Protein AF-A0A1W9RP41-F1 (afdb_monomer_lite)

pLDDT: mean 80.2, std 19.46, range [28.12, 98.06]

Radius of gyration: 20.14 Å; chains: 1; bounding box: 50×42×59 Å

Foldseek 3Di:
DPPVVLVVVLLVLLLLQLLCCLPVVFADALVNSCVVVVDPDDSVRSVVSQVVCVVVVQWDDPDPPGHIDGDLNVLVSNLLPDDLVLLQVVLVVQDDDQDADPDLVRSVVSLQVSLCVQQLFKKKKFKDFPDTDMDIDNPVSQCVDPVVVPVQLVVLVVCCVPVVVVVLSVLLVVVVPVVPDDDDDDDPVRVVPPVVVPPPDDDDDPDLPWDWDWHDPDPPDTWIKTKHAQCSSVRVSLSQKMKIWTWDDDDRMTMIIMTIHGNSGPSSSNNNSSVVSRVVSNVSVVVDDDD

Structure (mmCIF, N/CA/C/O backbone):
data_AF-A0A1W9RP41-F1
#
_entry.id   AF-A0A1W9RP41-F1
#
loop_
_atom_site.group_PDB
_atom_site.id
_atom_site.type_symbol
_atom_site.label_atom_id
_atom_site.label_alt_id
_atom_site.label_comp_id
_atom_site.label_asym_id
_atom_site.label_entity_id
_atom_site.label_seq_id
_atom_site.pdbx_PDB_ins_code
_atom_site.Cartn_x
_atom_site.Cartn_y
_atom_site.Cartn_z
_atom_site.occupancy
_atom_site.B_iso_or_equiv
_atom_site.auth_seq_id
_atom_site.auth_comp_id
_atom_site.auth_asym_id
_atom_site.auth_atom_id
_atom_site.pdbx_PDB_model_num
ATOM 1 N N . MET A 1 1 ? 1.189 15.335 -34.813 1.00 35.16 1 MET A N 1
ATOM 2 C CA . MET A 1 1 ? 0.408 14.134 -34.424 1.00 35.16 1 MET A CA 1
ATOM 3 C C . MET A 1 1 ? 1.231 12.919 -33.937 1.00 35.16 1 MET A C 1
ATOM 5 O O . MET A 1 1 ? 0.610 11.985 -33.464 1.00 35.16 1 MET A O 1
ATOM 9 N N . ARG A 1 2 ? 2.585 12.902 -33.948 1.00 39.28 2 ARG A N 1
ATOM 10 C CA . ARG A 1 2 ? 3.405 11.739 -33.493 1.00 39.28 2 ARG A CA 1
ATOM 11 C C . ARG A 1 2 ? 3.654 11.622 -31.970 1.00 39.28 2 ARG A C 1
ATOM 13 O O . ARG A 1 2 ? 4.044 10.564 -31.500 1.00 39.28 2 ARG A O 1
ATOM 20 N N . TYR A 1 3 ? 3.436 12.686 -31.193 1.00 37.59 3 TYR A N 1
ATOM 21 C CA . TYR A 1 3 ? 3.817 12.739 -29.767 1.00 37.59 3 TYR A CA 1
ATOM 22 C C . TYR A 1 3 ? 2.857 12.005 -28.808 1.00 37.59 3 TYR A C 1
ATOM 24 O O . TYR A 1 3 ? 3.295 11.502 -27.776 1.00 37.59 3 TYR A O 1
ATOM 32 N N . LEU A 1 4 ? 1.562 11.924 -29.142 1.00 40.75 4 LEU A N 1
ATOM 33 C CA . LEU A 1 4 ? 0.542 11.278 -28.296 1.00 40.75 4 LEU A CA 1
ATOM 34 C C . LEU A 1 4 ? 0.729 9.753 -28.193 1.00 40.75 4 LEU A C 1
ATOM 36 O O . LEU A 1 4 ? 0.428 9.171 -27.156 1.00 40.75 4 LEU A O 1
ATOM 40 N N . ASP A 1 5 ? 1.290 9.130 -29.229 1.00 68.38 5 ASP A N 1
ATOM 41 C CA . ASP A 1 5 ? 1.572 7.691 -29.293 1.00 68.38 5 ASP A CA 1
ATOM 42 C C . ASP A 1 5 ? 2.794 7.310 -28.432 1.00 68.38 5 ASP A C 1
ATOM 44 O O . ASP A 1 5 ? 2.764 6.341 -27.680 1.00 68.38 5 ASP A O 1
ATOM 48 N N . SER A 1 6 ? 3.847 8.140 -28.427 1.00 76.38 6 SER A N 1
ATOM 49 C CA . SER A 1 6 ? 5.060 7.870 -27.639 1.00 76.38 6 SER A CA 1
ATOM 50 C C . SER A 1 6 ? 4.831 7.950 -26.128 1.00 76.38 6 SER A C 1
ATOM 52 O O . SER A 1 6 ? 5.355 7.117 -25.395 1.00 76.38 6 SER A O 1
ATOM 54 N N . LYS A 1 7 ? 4.060 8.937 -25.648 1.00 83.00 7 LYS A N 1
ATOM 55 C CA . LYS A 1 7 ? 3.795 9.091 -24.207 1.00 83.00 7 LYS A CA 1
ATOM 56 C C . LYS A 1 7 ? 2.936 7.946 -23.669 1.00 83.00 7 LYS A C 1
ATOM 58 O O . LYS A 1 7 ? 3.218 7.431 -22.594 1.00 83.00 7 LYS A O 1
ATOM 63 N N . LYS A 1 8 ? 1.916 7.535 -24.429 1.00 87.06 8 LYS A N 1
ATOM 64 C CA . LYS A 1 8 ? 1.051 6.410 -24.060 1.00 87.06 8 LYS A CA 1
ATOM 65 C C . LYS A 1 8 ? 1.845 5.103 -23.974 1.00 87.06 8 LYS A C 1
ATOM 67 O O . LYS A 1 8 ? 1.692 4.371 -23.007 1.00 87.06 8 LYS A O 1
ATOM 72 N N . ARG A 1 9 ? 2.757 4.866 -24.922 1.00 88.31 9 ARG A N 1
ATOM 73 C CA . ARG A 1 9 ? 3.664 3.707 -24.889 1.00 88.31 9 ARG A CA 1
ATOM 74 C C . ARG A 1 9 ? 4.591 3.709 -23.679 1.00 88.31 9 ARG A C 1
ATOM 76 O O . ARG A 1 9 ? 4.807 2.667 -23.081 1.00 88.31 9 ARG A O 1
ATOM 83 N N . GLU A 1 10 ? 5.157 4.858 -23.317 1.00 92.50 10 GLU A N 1
ATOM 84 C CA . GLU A 1 10 ? 5.991 4.963 -22.113 1.00 92.50 10 GLU A CA 1
ATOM 85 C C . GLU A 1 10 ? 5.197 4.670 -20.834 1.00 92.50 10 GLU A C 1
ATOM 87 O O . GLU A 1 10 ? 5.720 4.013 -19.940 1.00 92.50 10 GLU A O 1
ATOM 92 N N . GLU A 1 11 ? 3.946 5.128 -20.753 1.00 92.25 11 GLU A N 1
ATOM 93 C CA . GLU A 1 11 ? 3.040 4.835 -19.636 1.00 92.25 11 GLU A CA 1
ATOM 94 C C . GLU A 1 11 ? 2.685 3.345 -19.565 1.00 92.25 11 GLU A C 1
ATOM 96 O O . GLU A 1 11 ? 2.848 2.732 -18.513 1.00 92.25 11 GLU A O 1
ATOM 101 N N . GLU A 1 12 ? 2.295 2.736 -20.688 1.00 91.56 12 GLU A N 1
ATOM 102 C CA . GLU A 1 12 ? 2.051 1.291 -20.778 1.00 91.56 12 GLU A CA 1
ATOM 103 C C . GLU A 1 12 ? 3.295 0.493 -20.367 1.00 91.56 12 GLU A C 1
ATOM 105 O O . GLU A 1 12 ? 3.203 -0.446 -19.576 1.00 91.56 12 GLU A O 1
ATOM 110 N N . MET A 1 13 ? 4.480 0.899 -20.835 1.00 94.44 13 MET A N 1
ATOM 111 C CA . MET A 1 13 ? 5.717 0.217 -20.470 1.00 94.44 13 MET A CA 1
ATOM 112 C C . MET A 1 13 ? 6.091 0.389 -19.000 1.00 94.44 13 MET A C 1
ATOM 114 O O . MET A 1 13 ? 6.587 -0.558 -18.389 1.00 94.44 13 MET A O 1
ATOM 118 N N . LEU A 1 14 ? 5.868 1.571 -18.422 1.00 96.25 14 LEU A N 1
ATOM 119 C CA . LEU A 1 14 ? 6.081 1.796 -16.996 1.00 96.25 14 LEU A CA 1
ATOM 120 C C . LEU A 1 14 ? 5.175 0.885 -16.163 1.00 96.25 14 LEU A C 1
ATOM 122 O O . LEU A 1 14 ? 5.670 0.259 -15.229 1.00 96.25 14 LEU A O 1
ATOM 126 N N . ASN A 1 15 ? 3.892 0.774 -16.518 1.00 94.88 15 ASN A N 1
ATOM 127 C CA . ASN A 1 15 ? 2.949 -0.096 -15.816 1.00 94.88 15 ASN A CA 1
ATOM 128 C C . ASN A 1 15 ? 3.413 -1.556 -15.856 1.00 94.88 15 ASN A C 1
ATOM 130 O O . ASN A 1 15 ? 3.528 -2.180 -14.805 1.00 94.88 15 ASN A O 1
ATOM 134 N N . LEU A 1 16 ? 3.812 -2.059 -17.031 1.00 95.00 16 LEU A N 1
ATOM 135 C CA . LEU A 1 16 ? 4.349 -3.419 -17.166 1.00 95.00 16 LEU A CA 1
ATOM 136 C C . LEU A 1 16 ? 5.589 -3.656 -16.293 1.00 95.00 16 LEU A C 1
ATOM 138 O O . LEU A 1 16 ? 5.725 -4.722 -15.691 1.00 95.00 16 LEU A O 1
ATOM 142 N N . VAL A 1 17 ? 6.499 -2.679 -16.209 1.00 96.31 17 VAL A N 1
ATOM 143 C CA . VAL A 1 17 ? 7.683 -2.769 -15.339 1.00 96.31 17 VAL A CA 1
ATOM 144 C C . VAL A 1 17 ? 7.280 -2.799 -13.869 1.00 96.31 17 VAL A C 1
ATOM 146 O O . VAL A 1 17 ? 7.799 -3.629 -13.127 1.00 96.31 17 VAL A O 1
ATOM 149 N N . VAL A 1 18 ? 6.374 -1.917 -13.441 1.00 96.88 18 VAL A N 1
ATOM 150 C CA . VAL A 1 18 ? 5.930 -1.836 -12.044 1.00 96.88 18 VAL A CA 1
ATOM 151 C C . VAL A 1 18 ? 5.204 -3.112 -11.628 1.00 96.88 18 VAL A C 1
ATOM 153 O O . VAL A 1 18 ? 5.576 -3.705 -10.621 1.00 96.88 18 VAL A O 1
ATOM 156 N N . GLU A 1 19 ? 4.245 -3.590 -12.419 1.00 95.56 19 GLU A N 1
ATOM 157 C CA . GLU A 1 19 ? 3.514 -4.838 -12.159 1.00 95.56 19 GLU A CA 1
ATOM 158 C C . GLU A 1 19 ? 4.449 -6.051 -12.116 1.00 95.56 19 GLU A C 1
ATOM 160 O O . GLU A 1 19 ? 4.364 -6.890 -11.216 1.00 95.56 19 GLU A O 1
ATOM 165 N N . SER A 1 20 ? 5.398 -6.122 -13.055 1.00 95.88 20 SER A N 1
ATOM 166 C CA . SER A 1 20 ? 6.410 -7.179 -13.054 1.00 95.88 20 SER A CA 1
ATOM 167 C C . SER A 1 20 ? 7.300 -7.098 -11.817 1.00 95.88 20 SER A C 1
ATOM 169 O O . SER A 1 20 ? 7.614 -8.123 -11.224 1.00 95.88 20 SER A O 1
ATOM 171 N N . TYR A 1 21 ? 7.685 -5.896 -11.391 1.00 95.56 21 TYR A N 1
ATOM 172 C CA . TYR A 1 21 ? 8.513 -5.709 -10.204 1.00 95.56 21 TYR A CA 1
ATOM 173 C C . TYR A 1 21 ? 7.775 -6.075 -8.908 1.00 95.56 21 TYR A C 1
ATOM 175 O O . TYR A 1 21 ? 8.353 -6.742 -8.052 1.00 95.56 21 TYR A O 1
ATOM 183 N N . ILE A 1 22 ? 6.495 -5.700 -8.784 1.00 94.75 22 ILE A N 1
ATOM 184 C CA . ILE A 1 22 ? 5.611 -6.099 -7.673 1.00 94.75 22 ILE A CA 1
ATOM 185 C C . ILE A 1 22 ? 5.596 -7.626 -7.532 1.00 94.75 22 ILE A C 1
ATOM 187 O O . ILE A 1 22 ? 5.762 -8.152 -6.430 1.00 94.75 22 ILE A O 1
ATOM 191 N N . LYS A 1 23 ? 5.453 -8.332 -8.660 1.00 93.06 23 LYS A N 1
ATOM 192 C CA . LYS A 1 23 ? 5.350 -9.791 -8.703 1.00 93.06 23 LYS A CA 1
ATOM 193 C C . LYS A 1 23 ? 6.678 -10.508 -8.470 1.00 93.06 23 LYS A C 1
ATOM 195 O O . LYS A 1 23 ? 6.739 -11.448 -7.686 1.00 93.06 23 LYS A O 1
ATOM 200 N N . GLU A 1 24 ? 7.727 -10.096 -9.172 1.00 92.38 24 GLU A N 1
ATOM 201 C CA . GLU A 1 24 ? 8.986 -10.843 -9.230 1.00 92.38 24 GLU A CA 1
ATOM 202 C C . GLU A 1 24 ? 9.973 -10.429 -8.130 1.00 92.38 24 GLU A C 1
ATOM 204 O O . GLU A 1 24 ? 10.905 -11.174 -7.834 1.00 92.38 24 GLU A O 1
ATOM 209 N N . SER A 1 25 ? 9.791 -9.250 -7.518 1.00 90.38 25 SER A N 1
ATOM 210 C CA . SER A 1 25 ? 10.697 -8.680 -6.502 1.00 90.38 25 SER A CA 1
ATOM 211 C C . SER A 1 25 ? 12.156 -8.566 -6.969 1.00 90.38 25 SER A C 1
ATOM 213 O O . SER A 1 25 ? 13.089 -8.565 -6.167 1.00 90.38 25 SER A O 1
ATOM 215 N N . LYS A 1 26 ? 12.365 -8.504 -8.287 1.00 90.94 26 LYS A N 1
ATOM 216 C CA . LYS A 1 26 ? 13.673 -8.468 -8.943 1.00 90.94 26 LYS A CA 1
ATOM 217 C C . LYS A 1 26 ? 13.687 -7.372 -10.002 1.00 90.94 26 LYS A C 1
ATOM 219 O O . LYS A 1 26 ? 12.651 -7.114 -10.613 1.00 90.94 26 LYS A O 1
ATOM 224 N N . PRO A 1 27 ? 14.846 -6.751 -10.263 1.00 93.44 27 PRO A N 1
ATOM 225 C CA . PRO A 1 27 ? 15.016 -5.849 -11.394 1.00 93.44 27 PRO A CA 1
ATOM 226 C C . PRO A 1 27 ? 14.505 -6.419 -12.728 1.00 93.44 27 PRO A C 1
ATOM 228 O O . PRO A 1 27 ? 14.756 -7.575 -13.066 1.00 93.44 27 PRO A O 1
ATOM 231 N N . ILE A 1 28 ? 13.811 -5.584 -13.503 1.00 94.38 28 ILE A N 1
ATOM 232 C CA . ILE A 1 28 ? 13.109 -5.979 -14.728 1.00 94.38 28 ILE A CA 1
ATOM 233 C C . ILE A 1 28 ? 13.927 -5.591 -15.961 1.00 94.38 28 ILE A C 1
ATOM 235 O O . ILE A 1 28 ? 14.265 -4.422 -16.160 1.00 94.38 28 ILE A O 1
ATOM 239 N N . SER A 1 29 ? 14.264 -6.572 -16.799 1.00 92.19 29 SER A N 1
ATOM 240 C CA . SER A 1 29 ? 15.028 -6.363 -18.034 1.00 92.19 29 SER A CA 1
ATOM 241 C C . SER A 1 29 ? 14.117 -6.215 -19.257 1.00 92.19 29 SER A C 1
ATOM 243 O O . SER A 1 29 ? 12.971 -6.663 -19.262 1.00 92.19 29 SER A O 1
ATOM 245 N N . SER A 1 30 ? 14.636 -5.619 -20.334 1.00 91.62 30 SER A N 1
ATOM 246 C CA . SER A 1 30 ? 13.913 -5.554 -21.611 1.00 91.62 30 SER A CA 1
ATOM 247 C C . SER A 1 30 ? 13.652 -6.944 -22.205 1.00 91.62 30 SER A C 1
ATOM 249 O O . SER A 1 30 ? 12.579 -7.154 -22.761 1.00 91.62 30 SER A O 1
ATOM 251 N N . CYS A 1 31 ? 14.584 -7.897 -22.052 1.00 89.25 31 CYS A N 1
ATOM 252 C CA . CYS A 1 31 ? 14.396 -9.283 -22.502 1.00 89.25 31 CYS A CA 1
ATOM 253 C C . CYS A 1 31 ? 13.236 -9.960 -21.768 1.00 89.25 31 CYS A C 1
ATOM 255 O O . CYS A 1 31 ? 12.358 -10.523 -22.414 1.00 89.25 31 CYS A O 1
ATOM 257 N N . TYR A 1 32 ? 13.189 -9.819 -20.437 1.00 91.81 32 TYR A N 1
ATOM 258 C CA . TYR A 1 32 ? 12.096 -10.353 -19.628 1.00 91.81 32 TYR A CA 1
ATOM 259 C C . TYR A 1 32 ? 10.734 -9.830 -20.111 1.00 91.81 32 TYR A C 1
ATOM 261 O O . TYR A 1 32 ? 9.800 -10.607 -20.280 1.00 91.81 32 TYR A O 1
ATOM 269 N N . LEU A 1 33 ? 10.622 -8.525 -20.389 1.00 91.44 33 LEU A N 1
ATOM 270 C CA . LEU A 1 33 ? 9.372 -7.922 -20.865 1.00 91.44 33 LEU A CA 1
ATOM 271 C C . LEU A 1 33 ? 8.959 -8.435 -22.254 1.00 91.44 33 LEU A C 1
ATOM 273 O O . LEU A 1 33 ? 7.781 -8.724 -22.462 1.00 91.44 33 LEU A O 1
ATOM 277 N N . CYS A 1 34 ? 9.906 -8.573 -23.189 1.00 88.44 34 CYS A N 1
ATOM 278 C CA . CYS A 1 34 ? 9.642 -9.152 -24.511 1.00 88.44 34 CYS A CA 1
ATOM 279 C C . CYS A 1 34 ? 9.100 -10.583 -24.399 1.00 88.44 34 CYS A C 1
ATOM 281 O O . CYS A 1 34 ? 8.054 -10.885 -24.972 1.00 88.44 34 CYS A O 1
ATOM 283 N N . GLU A 1 35 ? 9.797 -11.444 -23.654 1.00 87.38 35 GLU A N 1
ATOM 284 C CA . GLU A 1 35 ? 9.455 -12.864 -23.513 1.00 87.38 35 GLU A CA 1
ATOM 285 C C . GLU A 1 35 ? 8.134 -13.062 -22.765 1.00 87.38 35 GLU A C 1
ATOM 287 O O . GLU A 1 35 ? 7.299 -13.868 -23.174 1.00 87.38 35 GLU A O 1
ATOM 292 N N . LYS A 1 36 ? 7.916 -12.309 -21.680 1.00 90.38 36 LYS A N 1
ATOM 293 C CA . LYS A 1 36 ? 6.756 -12.493 -20.804 1.00 90.38 36 LYS A CA 1
ATOM 294 C C . LYS A 1 36 ? 5.445 -12.031 -21.433 1.00 90.38 36 LYS A C 1
ATOM 296 O O . LYS A 1 36 ? 4.419 -12.673 -21.219 1.00 90.38 36 LYS A O 1
ATOM 301 N N . PHE A 1 37 ? 5.469 -10.915 -22.161 1.00 87.81 37 PHE A N 1
ATOM 302 C CA . PHE A 1 37 ? 4.260 -10.241 -22.646 1.00 87.81 37 PHE A CA 1
ATOM 303 C C . PHE A 1 37 ? 4.062 -10.345 -24.164 1.00 87.81 37 PHE A C 1
ATOM 305 O O . PHE A 1 37 ? 3.120 -9.753 -24.684 1.00 87.81 37 PHE A O 1
ATOM 312 N N . ASN A 1 38 ? 4.924 -11.090 -24.871 1.00 81.38 38 ASN A N 1
ATOM 313 C CA . ASN A 1 38 ? 4.875 -11.282 -26.326 1.00 81.38 38 ASN A CA 1
ATOM 314 C C . ASN A 1 38 ? 4.660 -9.959 -27.090 1.00 81.38 38 ASN A C 1
ATOM 316 O O . ASN A 1 38 ? 3.780 -9.829 -27.944 1.00 81.38 38 ASN A O 1
ATOM 320 N N . LEU A 1 39 ? 5.423 -8.936 -26.703 1.00 82.31 39 LEU A N 1
ATOM 321 C CA . LEU A 1 39 ? 5.249 -7.576 -27.204 1.00 82.31 39 LEU A CA 1
ATOM 322 C C . LEU A 1 39 ? 5.666 -7.491 -28.674 1.00 82.31 39 LEU A C 1
ATOM 324 O O . LEU A 1 39 ? 6.682 -8.049 -29.079 1.00 82.31 39 LEU A O 1
ATOM 328 N N . SER A 1 40 ? 4.958 -6.680 -29.462 1.00 81.19 40 SER A N 1
ATOM 329 C CA . SER A 1 40 ? 5.291 -6.410 -30.870 1.00 81.19 40 SER A CA 1
ATOM 330 C C . SER A 1 40 ? 6.563 -5.567 -31.064 1.00 81.19 40 SER A C 1
ATOM 332 O O . SER A 1 40 ? 6.831 -5.087 -32.165 1.00 81.19 40 SER A O 1
ATOM 334 N N . PHE A 1 41 ? 7.321 -5.312 -29.996 1.00 81.44 41 PHE A N 1
ATOM 335 C CA . PHE A 1 41 ? 8.489 -4.440 -29.989 1.00 81.44 41 PHE A CA 1
ATOM 336 C C . PHE A 1 41 ? 9.772 -5.247 -29.816 1.00 81.44 41 PHE A C 1
ATOM 338 O O . PHE A 1 41 ? 9.833 -6.193 -29.035 1.00 81.44 41 PHE A O 1
ATOM 345 N N . SER A 1 42 ? 10.831 -4.814 -30.502 1.00 85.50 42 SER A N 1
ATOM 346 C CA . SER A 1 42 ? 12.164 -5.383 -30.304 1.00 85.50 42 SER A CA 1
ATOM 347 C C . SER A 1 42 ? 12.717 -5.044 -28.915 1.00 85.50 42 SER A C 1
ATOM 349 O O . SER A 1 42 ? 12.440 -3.973 -28.365 1.00 85.50 42 SER A O 1
ATOM 351 N N . THR A 1 43 ? 13.604 -5.892 -28.394 1.00 88.31 43 THR A N 1
ATOM 352 C CA . THR A 1 43 ? 14.339 -5.649 -27.143 1.00 88.31 43 THR A CA 1
ATOM 353 C C . THR A 1 43 ? 15.066 -4.299 -27.142 1.00 88.31 43 THR A C 1
ATOM 355 O O . THR A 1 43 ? 15.120 -3.625 -26.112 1.00 88.31 43 THR A O 1
ATOM 358 N N . ALA A 1 44 ? 15.593 -3.870 -28.295 1.00 88.69 44 ALA A N 1
ATOM 359 C CA . ALA A 1 44 ? 16.255 -2.575 -28.448 1.00 88.69 44 ALA A CA 1
ATOM 360 C C . ALA A 1 44 ? 15.270 -1.403 -28.293 1.00 88.69 44 ALA A C 1
ATOM 362 O O . ALA A 1 44 ? 15.581 -0.421 -27.622 1.00 88.69 44 ALA A O 1
ATOM 363 N N . THR A 1 45 ? 14.064 -1.525 -28.857 1.00 90.25 45 THR A N 1
ATOM 364 C CA . THR A 1 45 ? 12.992 -0.532 -28.703 1.00 90.25 45 THR A CA 1
ATOM 365 C C . THR A 1 45 ? 12.564 -0.410 -27.244 1.00 90.25 45 THR A C 1
ATOM 367 O O . THR A 1 45 ? 12.490 0.704 -26.729 1.00 90.25 45 THR A O 1
ATOM 370 N N . ILE A 1 46 ? 12.344 -1.538 -26.559 1.00 91.56 46 ILE A N 1
ATOM 371 C CA . ILE A 1 46 ? 11.992 -1.537 -25.134 1.00 91.56 46 ILE A CA 1
ATOM 372 C C . ILE A 1 46 ? 13.112 -0.900 -24.314 1.00 91.56 46 ILE A C 1
ATOM 374 O O . ILE A 1 46 ? 12.839 -0.028 -23.497 1.00 91.56 46 ILE A O 1
ATOM 378 N N . ARG A 1 47 ? 14.377 -1.260 -24.566 1.00 91.38 47 ARG A N 1
ATOM 379 C CA . ARG A 1 47 ? 15.523 -0.665 -23.865 1.00 91.38 47 ARG A CA 1
ATOM 380 C C . ARG A 1 47 ? 15.547 0.861 -23.991 1.00 91.38 47 ARG A C 1
ATOM 382 O O . ARG A 1 47 ? 15.692 1.534 -22.978 1.00 91.38 47 ARG A O 1
ATOM 389 N N . ASN A 1 48 ? 15.320 1.405 -25.188 1.00 92.50 48 ASN A N 1
ATOM 390 C CA . ASN A 1 48 ? 15.268 2.857 -25.400 1.00 92.50 48 ASN A CA 1
ATOM 391 C C . ASN A 1 48 ? 14.122 3.522 -24.612 1.00 92.50 48 ASN A C 1
ATOM 393 O O . ASN A 1 48 ? 14.283 4.625 -24.091 1.00 92.50 48 ASN A O 1
ATOM 397 N N . ILE A 1 49 ? 12.967 2.855 -24.501 1.00 94.06 49 ILE A N 1
ATOM 398 C CA . ILE A 1 49 ? 11.842 3.336 -23.685 1.00 94.06 49 ILE A CA 1
ATOM 399 C C . ILE A 1 49 ? 12.212 3.318 -22.196 1.00 94.06 49 ILE A C 1
ATOM 401 O O . ILE A 1 49 ? 11.986 4.307 -21.499 1.00 94.06 49 ILE A O 1
ATOM 405 N N . LEU A 1 50 ? 12.825 2.235 -21.711 1.00 93.38 50 LEU A N 1
ATOM 406 C CA . LEU A 1 50 ? 13.278 2.125 -20.322 1.00 93.38 50 LEU A CA 1
ATOM 407 C C . LEU A 1 50 ? 14.332 3.187 -19.974 1.00 93.38 50 LEU A C 1
ATOM 409 O O . LEU A 1 50 ? 14.253 3.786 -18.905 1.00 93.38 50 LEU A O 1
ATOM 413 N N . GLU A 1 51 ? 15.264 3.481 -20.885 1.00 93.12 51 GLU A N 1
ATOM 414 C CA . GLU A 1 51 ? 16.228 4.581 -20.737 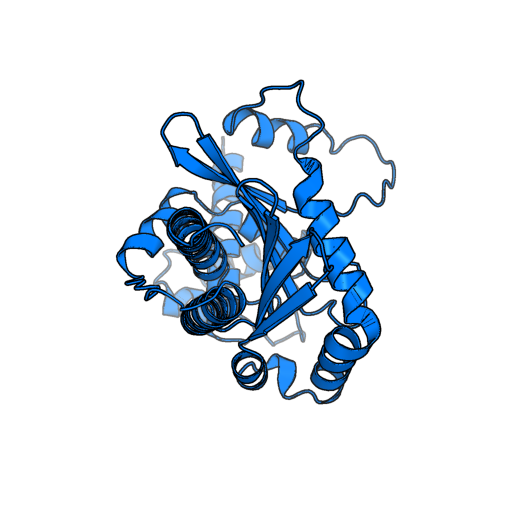1.00 93.12 51 GLU A CA 1
ATOM 415 C C . GLU A 1 51 ? 15.538 5.952 -20.684 1.00 93.12 51 GLU A C 1
ATOM 417 O O . GLU A 1 51 ? 15.939 6.824 -19.911 1.00 93.12 51 GLU A O 1
ATOM 422 N N . SER A 1 52 ? 14.484 6.165 -21.479 1.00 94.62 52 SER A N 1
ATOM 423 C CA . SER A 1 52 ? 13.684 7.398 -21.420 1.00 94.62 52 SER A CA 1
ATOM 424 C C . SER A 1 52 ? 12.984 7.549 -20.063 1.00 94.62 52 SER A C 1
ATOM 426 O O . SER A 1 52 ? 13.040 8.614 -19.444 1.00 94.62 52 SER A O 1
ATOM 428 N N . LEU A 1 53 ? 12.364 6.478 -19.558 1.00 95.62 53 LEU A N 1
ATOM 429 C CA . LEU A 1 53 ? 11.704 6.457 -18.246 1.00 95.62 53 LEU A CA 1
ATOM 430 C C . LEU A 1 53 ? 12.695 6.674 -17.092 1.00 95.62 53 LEU A C 1
ATOM 432 O O . LEU A 1 53 ? 12.381 7.370 -16.123 1.00 95.62 53 LEU A O 1
ATOM 436 N N . GLU A 1 54 ? 13.902 6.132 -17.213 1.00 94.62 54 GLU A N 1
ATOM 437 C CA . GLU A 1 54 ? 15.003 6.355 -16.277 1.00 94.62 54 GLU A CA 1
ATOM 438 C C . GLU A 1 54 ? 15.466 7.815 -16.274 1.00 94.62 54 GLU A C 1
ATOM 440 O O . GLU A 1 54 ? 15.544 8.428 -15.212 1.00 94.62 54 GLU A O 1
ATOM 445 N N . LYS A 1 55 ? 15.663 8.429 -17.448 1.00 94.50 55 LYS A N 1
ATOM 446 C CA . LYS A 1 55 ? 15.982 9.866 -17.560 1.00 94.50 55 LYS A CA 1
ATOM 447 C C . LYS A 1 55 ? 14.903 10.761 -16.939 1.00 94.50 55 LYS A C 1
ATOM 449 O O . LYS A 1 55 ? 15.206 11.854 -16.471 1.00 94.50 55 LYS A O 1
ATOM 454 N N . LYS A 1 56 ? 13.646 10.305 -16.894 1.00 94.75 56 LYS A N 1
ATOM 455 C CA . LYS A 1 56 ? 12.531 10.995 -16.211 1.00 94.75 56 LYS A CA 1
ATOM 456 C C . LYS A 1 56 ? 12.503 10.764 -14.694 1.00 94.75 56 LYS A C 1
ATOM 458 O O . LYS A 1 56 ? 11.656 11.347 -14.003 1.00 94.75 56 LYS A O 1
ATOM 463 N N . GLY A 1 57 ? 13.396 9.923 -14.174 1.00 95.44 57 GLY A N 1
ATOM 464 C CA . GLY A 1 57 ? 13.489 9.530 -12.770 1.00 95.44 57 GLY A CA 1
ATOM 465 C C . GLY A 1 57 ? 12.378 8.584 -12.315 1.00 95.44 57 GLY A C 1
ATOM 466 O O . GLY A 1 57 ? 12.138 8.477 -11.116 1.00 95.44 57 GLY A O 1
ATOM 467 N N . LEU A 1 58 ? 11.650 7.950 -13.242 1.00 95.44 58 LEU A N 1
ATOM 468 C CA . LEU A 1 58 ? 10.570 7.002 -12.925 1.00 95.44 58 LEU A CA 1
ATOM 469 C C . LEU A 1 58 ? 11.115 5.596 -12.660 1.00 95.44 58 LEU A C 1
ATOM 471 O O . LEU A 1 58 ? 10.566 4.864 -11.842 1.00 95.44 58 LEU A O 1
ATOM 475 N N . LEU A 1 59 ? 12.216 5.250 -13.322 1.00 96.06 59 LEU A N 1
ATOM 476 C CA . LEU A 1 59 ? 12.954 4.009 -13.129 1.00 96.06 59 LEU A CA 1
ATOM 477 C C . LEU A 1 59 ? 14.399 4.316 -12.721 1.00 96.06 59 LEU A C 1
ATOM 479 O O . LEU A 1 59 ? 14.906 5.401 -12.998 1.00 96.06 59 LEU A O 1
ATOM 483 N N . SER A 1 60 ? 15.067 3.350 -12.105 1.00 93.62 60 SER A N 1
ATOM 484 C CA . SER A 1 60 ? 16.508 3.380 -11.848 1.00 93.62 60 SER A CA 1
ATOM 485 C C . SER A 1 60 ? 17.134 2.008 -12.083 1.00 93.62 60 SER A C 1
ATOM 487 O O . SER A 1 60 ? 16.440 0.999 -12.233 1.00 93.62 60 SER A O 1
ATOM 489 N N . HIS A 1 61 ? 18.460 1.962 -12.134 1.00 85.69 61 HIS A N 1
ATOM 490 C CA . HIS A 1 61 ? 19.232 0.729 -12.054 1.00 85.69 61 HIS A CA 1
ATOM 491 C C . HIS A 1 61 ? 19.676 0.485 -10.603 1.00 85.69 61 HIS A C 1
ATOM 493 O O . HIS A 1 61 ? 20.046 1.427 -9.909 1.00 85.69 61 HIS A O 1
ATOM 499 N N . ILE A 1 62 ? 19.672 -0.773 -10.145 1.00 68.31 62 ILE A N 1
ATOM 500 C CA . ILE A 1 62 ? 20.358 -1.149 -8.890 1.00 68.31 62 ILE A CA 1
ATOM 501 C C . ILE A 1 62 ? 21.865 -1.315 -9.162 1.00 68.31 62 ILE A C 1
ATOM 503 O O . ILE A 1 62 ? 22.692 -0.839 -8.391 1.00 68.31 62 ILE A O 1
ATOM 507 N N . HIS A 1 63 ? 22.216 -1.892 -10.319 1.00 66.06 63 HIS A N 1
ATOM 508 C CA . HIS A 1 63 ? 23.566 -1.927 -10.893 1.00 66.06 63 HIS A CA 1
ATOM 509 C C . HIS A 1 63 ? 23.499 -1.803 -12.425 1.00 66.06 63 HIS A C 1
ATOM 511 O O . HIS A 1 63 ? 22.453 -2.061 -13.025 1.00 66.06 63 HIS A O 1
ATOM 517 N N . ILE A 1 64 ? 24.623 -1.455 -13.065 1.00 53.28 64 ILE A N 1
ATOM 518 C CA . ILE A 1 64 ? 24.734 -1.138 -14.506 1.00 53.28 64 ILE A CA 1
ATOM 519 C C . ILE A 1 64 ? 24.145 -2.247 -15.412 1.00 53.28 64 ILE A C 1
ATOM 521 O O . ILE A 1 64 ? 23.570 -1.943 -16.456 1.00 53.28 64 ILE A O 1
ATOM 525 N N . SER A 1 65 ? 24.217 -3.520 -14.999 1.00 54.03 65 SER A N 1
ATOM 526 C CA . SER A 1 65 ? 23.759 -4.688 -15.773 1.00 54.03 65 SER A CA 1
ATOM 527 C C . SER A 1 65 ? 22.433 -5.315 -15.313 1.00 54.03 65 SER A C 1
ATOM 529 O O . SER A 1 65 ? 21.962 -6.253 -15.952 1.00 54.03 65 SER A O 1
ATOM 531 N N . SER A 1 66 ? 21.806 -4.838 -14.231 1.00 63.53 66 SER A N 1
ATOM 532 C CA . SER A 1 66 ? 20.784 -5.626 -13.520 1.00 63.53 66 SER A CA 1
ATOM 533 C C . SER A 1 66 ? 19.346 -5.457 -14.014 1.00 63.53 66 SER A C 1
ATOM 535 O O . SER A 1 66 ? 18.479 -6.138 -13.503 1.00 63.53 66 SER A O 1
ATOM 537 N N . GLY A 1 67 ? 19.049 -4.615 -15.004 1.00 84.88 67 GLY A N 1
ATOM 538 C CA . GLY A 1 67 ? 17.663 -4.270 -15.367 1.00 84.88 67 GLY A CA 1
ATOM 539 C C . GLY A 1 67 ? 17.204 -2.977 -14.687 1.00 84.88 67 GLY A C 1
ATOM 540 O O . GLY A 1 67 ? 18.038 -2.138 -14.331 1.00 84.88 67 GLY A O 1
ATOM 541 N N . ARG A 1 68 ? 15.891 -2.761 -14.569 1.00 93.25 68 ARG A N 1
ATOM 542 C CA . ARG A 1 68 ? 15.299 -1.536 -14.010 1.00 93.25 68 ARG A CA 1
ATOM 543 C C . ARG A 1 68 ? 14.349 -1.826 -12.859 1.00 93.25 68 ARG A C 1
ATOM 545 O O . ARG A 1 68 ? 13.636 -2.825 -12.877 1.00 93.25 68 ARG A O 1
ATOM 552 N N . VAL A 1 69 ? 14.331 -0.928 -11.883 1.00 94.44 69 VAL A N 1
ATOM 553 C CA . VAL A 1 69 ? 13.377 -0.937 -10.771 1.00 94.44 69 VAL A CA 1
ATOM 554 C C . VAL A 1 69 ? 12.599 0.375 -10.724 1.00 94.44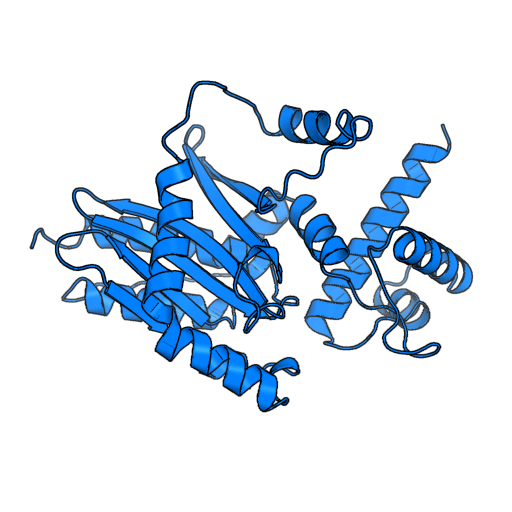 69 VAL A C 1
ATOM 556 O O . VAL A 1 69 ? 13.150 1.416 -11.098 1.00 94.44 69 VAL A O 1
ATOM 559 N N . PRO A 1 70 ? 11.328 0.363 -10.291 1.00 96.44 70 PRO A N 1
ATOM 560 C CA . PRO A 1 70 ? 10.577 1.590 -10.087 1.00 96.44 70 PRO A CA 1
ATOM 561 C C . PRO A 1 70 ? 11.160 2.418 -8.942 1.00 96.44 70 PRO A C 1
ATOM 563 O O . PRO A 1 70 ? 11.473 1.898 -7.872 1.00 96.44 70 PRO A O 1
ATOM 566 N N . THR A 1 71 ? 11.267 3.728 -9.145 1.00 94.81 71 THR A N 1
ATOM 567 C CA . THR A 1 71 ? 11.593 4.661 -8.059 1.00 94.81 71 THR A CA 1
ATOM 568 C C . THR A 1 71 ? 10.333 5.009 -7.258 1.00 94.81 71 THR A C 1
ATOM 570 O O . THR A 1 71 ? 9.213 4.731 -7.692 1.00 94.81 71 THR A O 1
ATOM 573 N N . LYS A 1 72 ? 10.483 5.733 -6.137 1.00 92.44 72 LYS A N 1
ATOM 574 C CA . LYS A 1 72 ? 9.351 6.368 -5.423 1.00 92.44 72 LYS A CA 1
ATOM 575 C C . LYS A 1 72 ? 8.453 7.155 -6.388 1.00 92.44 72 LYS A C 1
ATOM 577 O O . LYS A 1 72 ? 7.232 7.031 -6.366 1.00 92.44 72 LYS A O 1
ATOM 582 N N . LYS A 1 73 ? 9.059 7.922 -7.302 1.00 92.69 73 LYS A N 1
ATOM 583 C CA . LYS A 1 73 ? 8.345 8.685 -8.338 1.00 92.69 73 LYS A CA 1
ATOM 584 C C . LYS A 1 73 ? 7.654 7.772 -9.357 1.00 92.69 73 LYS A C 1
ATOM 586 O O . LYS A 1 73 ? 6.546 8.092 -9.779 1.00 92.69 73 LYS A O 1
ATOM 591 N N . GLY A 1 74 ? 8.281 6.655 -9.729 1.00 95.38 74 GLY A N 1
ATOM 592 C CA . GLY A 1 74 ? 7.694 5.625 -10.590 1.00 95.38 74 GLY A CA 1
ATOM 593 C C . GLY A 1 74 ? 6.423 5.021 -10.000 1.00 95.38 74 GLY A C 1
ATOM 594 O O . GLY A 1 74 ? 5.382 5.057 -10.650 1.00 95.38 74 GLY A O 1
ATOM 595 N N . PHE A 1 75 ? 6.479 4.562 -8.746 1.00 95.50 75 PHE A N 1
ATOM 596 C CA . PHE A 1 75 ? 5.303 4.049 -8.035 1.00 95.50 75 PHE A CA 1
ATOM 597 C C . PHE A 1 75 ? 4.209 5.107 -7.884 1.00 95.50 75 PHE A C 1
ATOM 599 O O . PHE A 1 75 ? 3.046 4.818 -8.154 1.00 95.50 75 PHE A O 1
ATOM 606 N N . ARG A 1 76 ? 4.562 6.356 -7.540 1.00 92.44 76 ARG A N 1
ATOM 607 C CA . ARG A 1 76 ? 3.582 7.453 -7.487 1.00 92.44 76 ARG A CA 1
ATOM 608 C C . ARG A 1 76 ? 2.890 7.665 -8.831 1.00 92.44 76 ARG A C 1
ATOM 610 O O . ARG A 1 76 ? 1.678 7.857 -8.866 1.00 92.44 76 ARG A O 1
ATOM 617 N N . TYR A 1 77 ? 3.648 7.644 -9.930 1.00 91.50 77 TYR A N 1
ATOM 618 C CA . TYR A 1 77 ? 3.075 7.777 -11.267 1.00 91.50 77 TYR A CA 1
ATOM 619 C C . TYR A 1 77 ? 2.132 6.612 -11.571 1.00 91.50 77 TYR A C 1
ATOM 621 O O . TYR A 1 77 ? 1.003 6.864 -11.976 1.00 91.50 77 TYR A O 1
ATOM 629 N N . TYR A 1 78 ? 2.565 5.373 -11.330 1.00 93.94 78 TYR A N 1
ATOM 630 C CA . TYR A 1 78 ? 1.752 4.171 -11.525 1.00 93.94 78 TYR A CA 1
ATOM 631 C C . TYR A 1 78 ? 0.427 4.246 -10.755 1.00 93.94 78 TYR A C 1
ATOM 633 O O . TYR A 1 78 ? -0.640 4.195 -11.361 1.00 93.94 78 TYR A O 1
ATOM 641 N N . VAL A 1 79 ? 0.484 4.488 -9.441 1.00 91.69 79 VAL A N 1
ATOM 642 C CA . VAL A 1 79 ? -0.701 4.576 -8.573 1.00 91.69 79 VAL A CA 1
ATOM 643 C C . VAL A 1 79 ? -1.652 5.691 -9.017 1.00 91.69 79 VAL A C 1
ATOM 645 O O . VAL A 1 79 ? -2.863 5.494 -9.042 1.00 91.69 79 VAL A O 1
ATOM 648 N N . ALA A 1 80 ? -1.123 6.849 -9.424 1.00 87.81 80 ALA A N 1
ATOM 649 C CA . ALA A 1 80 ? -1.932 7.967 -9.912 1.00 87.81 80 ALA A CA 1
ATOM 650 C C . ALA A 1 80 ? -2.641 7.695 -11.256 1.00 87.81 80 ALA A C 1
ATOM 652 O O . ALA A 1 80 ? -3.543 8.452 -11.623 1.00 87.81 80 ALA A O 1
ATOM 653 N N . HIS A 1 81 ? -2.228 6.661 -11.996 1.00 87.75 81 HIS A N 1
ATOM 654 C CA . HIS A 1 81 ? -2.793 6.276 -13.294 1.00 87.75 81 HIS A CA 1
ATOM 655 C C . HIS A 1 81 ? -3.528 4.927 -13.258 1.00 87.75 81 HIS A C 1
ATOM 657 O O . HIS A 1 81 ? -3.986 4.469 -14.307 1.00 87.75 81 HIS A O 1
ATOM 663 N N . LEU A 1 82 ? -3.696 4.321 -12.076 1.00 87.56 82 LEU A N 1
ATOM 664 C CA . LEU A 1 82 ? -4.550 3.146 -11.908 1.00 87.56 82 LEU A CA 1
ATOM 665 C C . LEU A 1 82 ? -5.977 3.450 -12.359 1.00 87.56 82 LEU A C 1
ATOM 667 O O . LEU A 1 82 ? -6.520 4.529 -12.096 1.00 87.56 82 LEU A O 1
ATOM 671 N N . LYS A 1 83 ? -6.599 2.486 -13.036 1.00 85.81 83 LYS A N 1
ATOM 672 C CA . LYS A 1 83 ? -7.978 2.637 -13.493 1.00 85.81 83 LYS A CA 1
ATOM 673 C C . LYS A 1 83 ? -8.934 2.162 -12.415 1.00 85.81 83 LYS A C 1
ATOM 675 O O . LYS A 1 83 ? -8.791 1.071 -11.874 1.00 85.81 83 LYS A O 1
ATOM 680 N N . GLU A 1 84 ? -9.970 2.955 -12.177 1.00 84.25 84 GLU A N 1
ATOM 681 C CA . GLU A 1 84 ? -11.061 2.607 -11.264 1.00 84.25 84 GLU A CA 1
ATOM 682 C C . GLU A 1 84 ? -11.672 1.238 -11.599 1.00 84.25 84 GLU A C 1
ATOM 684 O O . GLU A 1 84 ? -11.886 0.421 -10.715 1.00 84.25 84 GLU A O 1
ATOM 689 N N . GLU A 1 85 ? -11.864 0.941 -12.885 1.00 84.38 85 GLU A N 1
ATOM 690 C CA . GLU A 1 85 ? -12.390 -0.347 -13.348 1.00 84.38 85 GLU A CA 1
ATOM 691 C C . GLU A 1 85 ? -11.508 -1.542 -12.958 1.00 84.38 85 GLU A C 1
ATOM 693 O O . GLU A 1 85 ? -12.029 -2.627 -12.723 1.00 84.38 85 GLU A O 1
ATOM 698 N N . GLU A 1 86 ? -10.184 -1.373 -12.915 1.00 84.56 86 GLU A N 1
ATOM 699 C CA . GLU A 1 86 ? -9.249 -2.435 -12.516 1.00 84.56 86 GLU A CA 1
ATOM 700 C C . GLU A 1 86 ? -9.339 -2.686 -11.005 1.00 84.56 86 GLU A C 1
ATOM 702 O O . GLU A 1 86 ? -9.366 -3.836 -10.579 1.00 84.56 86 GLU A O 1
ATOM 707 N N . ILE A 1 87 ? -9.494 -1.620 -10.215 1.00 85.25 87 ILE A N 1
ATOM 708 C CA . ILE A 1 87 ? -9.707 -1.683 -8.761 1.00 85.25 87 ILE A CA 1
ATOM 709 C C . ILE A 1 87 ? -11.054 -2.357 -8.447 1.00 85.25 87 ILE A C 1
ATOM 711 O O . ILE A 1 87 ? -11.129 -3.304 -7.671 1.00 85.25 87 ILE A O 1
ATOM 715 N N . LEU A 1 88 ? -12.140 -1.923 -9.087 1.00 83.00 88 LEU A N 1
ATOM 716 C CA . LEU A 1 88 ? -13.474 -2.459 -8.804 1.00 83.00 88 LEU A CA 1
ATOM 717 C C . LEU A 1 88 ? -13.655 -3.911 -9.279 1.00 83.00 88 LEU A C 1
ATOM 719 O O . LEU A 1 88 ? -14.404 -4.661 -8.665 1.00 83.00 88 LEU A O 1
ATOM 723 N N . LYS A 1 89 ? -12.962 -4.352 -10.338 1.00 81.81 89 LYS A N 1
ATOM 724 C CA . LYS A 1 89 ? -13.025 -5.757 -10.792 1.00 81.81 89 LYS A CA 1
ATOM 725 C C . LYS A 1 89 ? -12.466 -6.742 -9.771 1.00 81.81 89 LYS A C 1
ATOM 727 O O . LYS A 1 89 ? -12.948 -7.872 -9.706 1.00 81.81 89 LYS A O 1
ATOM 732 N N . GLU A 1 90 ? -11.484 -6.320 -8.979 1.00 75.81 90 GLU A N 1
ATOM 733 C CA . GLU A 1 90 ? -10.871 -7.169 -7.959 1.00 75.81 90 GLU A CA 1
ATOM 734 C C . GLU A 1 90 ? -11.873 -7.542 -6.847 1.00 75.81 90 GLU A C 1
ATOM 736 O O . GLU A 1 90 ? -11.727 -8.594 -6.231 1.00 75.81 90 GLU A O 1
ATOM 741 N N . GLU A 1 91 ? -12.949 -6.759 -6.653 1.00 65.31 91 GLU A N 1
ATOM 742 C CA . GLU A 1 91 ? -14.046 -7.036 -5.706 1.00 65.31 91 GLU A CA 1
ATOM 743 C C . GLU A 1 91 ? -14.589 -8.458 -5.803 1.00 65.31 91 GLU A C 1
ATOM 745 O O . GLU A 1 91 ? -14.767 -9.145 -4.796 1.00 65.31 91 GLU A O 1
ATOM 750 N N . LEU A 1 92 ? -14.857 -8.899 -7.035 1.00 54.28 92 LEU A N 1
ATOM 751 C CA . LEU A 1 92 ? -15.590 -10.130 -7.323 1.00 54.28 92 LEU A CA 1
ATOM 752 C C . LEU A 1 92 ? -14.830 -11.379 -6.859 1.00 54.28 92 LEU A C 1
ATOM 754 O O . LEU A 1 92 ? -15.434 -12.432 -6.649 1.00 54.28 92 LEU A O 1
ATOM 758 N N . ASN A 1 93 ? -13.517 -11.253 -6.659 1.00 55.69 93 ASN A N 1
ATOM 759 C CA . ASN A 1 93 ? -12.649 -12.330 -6.201 1.00 55.69 93 ASN A CA 1
ATOM 760 C C . ASN A 1 93 ? -12.549 -12.405 -4.670 1.00 55.69 93 ASN A C 1
ATOM 762 O O . ASN A 1 93 ? -12.042 -13.395 -4.136 1.00 55.69 93 ASN A O 1
ATOM 766 N N . ILE A 1 94 ? -13.032 -11.392 -3.945 1.00 60.22 94 ILE A N 1
ATOM 767 C CA . ILE A 1 94 ? -12.864 -11.287 -2.499 1.00 60.22 94 ILE A CA 1
ATOM 768 C C . ILE A 1 94 ? -14.171 -11.681 -1.793 1.00 60.22 94 ILE A C 1
ATOM 770 O O . ILE A 1 94 ? -15.052 -10.864 -1.528 1.00 60.22 94 ILE A O 1
ATOM 774 N N . LYS A 1 95 ? -14.298 -12.964 -1.434 1.00 57.16 95 LYS A N 1
ATOM 775 C CA . LYS A 1 95 ? -15.375 -13.435 -0.547 1.00 57.16 95 LYS A CA 1
ATOM 776 C C . LYS A 1 95 ? -15.072 -13.016 0.893 1.00 57.16 95 LYS A C 1
ATOM 778 O O . LYS A 1 95 ? -14.243 -13.635 1.553 1.00 57.16 95 LYS A O 1
ATOM 783 N N . ILE A 1 96 ? -15.727 -11.958 1.367 1.00 63.59 96 ILE A N 1
ATOM 784 C CA . ILE A 1 96 ? -15.588 -11.461 2.742 1.00 63.59 96 ILE A CA 1
ATOM 785 C C . ILE A 1 96 ? -16.835 -11.823 3.545 1.00 63.59 96 ILE A C 1
ATOM 787 O O . ILE A 1 96 ? -17.904 -11.247 3.324 1.00 63.59 96 ILE A O 1
ATOM 791 N N . GLU A 1 97 ? -16.667 -12.699 4.531 1.00 62.00 97 GLU A N 1
ATOM 792 C CA . GLU A 1 97 ? -17.596 -12.846 5.649 1.00 62.00 97 GLU A CA 1
ATOM 793 C C . GLU A 1 97 ? -16.934 -12.272 6.903 1.00 62.00 97 GLU A C 1
ATOM 795 O O . GLU A 1 97 ? -15.998 -12.848 7.455 1.00 62.00 97 GLU A O 1
ATOM 800 N N . ILE A 1 98 ? -17.406 -11.108 7.352 1.00 63.28 98 ILE A N 1
ATOM 801 C CA . ILE A 1 98 ? -17.100 -10.615 8.696 1.00 63.28 98 ILE A CA 1
ATOM 802 C C . ILE A 1 98 ? -18.216 -11.148 9.591 1.00 63.28 98 ILE A C 1
ATOM 804 O O . ILE A 1 98 ? -19.336 -10.639 9.570 1.00 63.28 98 ILE A O 1
ATOM 808 N N . GLY A 1 99 ? -17.938 -12.234 10.315 1.00 58.00 99 GLY A N 1
ATOM 809 C CA . GLY A 1 99 ? -18.885 -12.790 11.281 1.00 58.00 99 GLY A CA 1
ATOM 810 C C . GLY A 1 99 ? -19.206 -11.780 12.385 1.00 58.00 99 GLY A C 1
ATOM 811 O O . GLY A 1 99 ? -18.365 -10.942 12.718 1.00 58.00 99 GLY A O 1
ATOM 812 N N . MET A 1 100 ? -20.394 -11.879 12.987 1.00 58.44 100 MET A N 1
ATOM 813 C CA . MET A 1 100 ? -20.775 -11.028 14.121 1.00 58.44 100 MET A CA 1
ATOM 814 C C . MET A 1 100 ? -19.758 -11.204 15.259 1.00 58.44 100 MET A C 1
ATOM 816 O O . MET A 1 100 ? -19.491 -12.333 15.676 1.00 58.44 100 MET A O 1
ATOM 820 N N . GLY A 1 101 ? -19.132 -10.110 15.693 1.00 57.00 101 GLY A N 1
ATOM 821 C CA . GLY A 1 101 ? -18.316 -10.084 16.909 1.00 57.00 101 GLY A CA 1
ATOM 822 C C . GLY A 1 101 ? -19.207 -9.832 18.121 1.00 57.00 101 GLY A C 1
ATOM 823 O O . GLY A 1 101 ? -20.200 -9.110 18.006 1.00 57.00 101 GLY A O 1
ATOM 824 N N . GLU A 1 102 ? -18.856 -10.403 19.270 1.00 64.94 102 GLU A N 1
ATOM 825 C CA . GLU A 1 102 ? -19.582 -10.155 20.524 1.00 64.94 102 GLU A CA 1
ATOM 826 C C . GLU A 1 102 ? -19.342 -8.720 21.030 1.00 64.94 102 GLU A C 1
ATOM 828 O O . GLU A 1 102 ? -20.180 -8.145 21.722 1.00 64.94 102 GLU A O 1
ATOM 833 N N . ASN A 1 103 ? -18.217 -8.106 20.632 1.00 80.38 103 ASN A N 1
ATOM 834 C CA . ASN A 1 103 ? -17.871 -6.714 20.913 1.00 80.38 103 ASN A CA 1
ATOM 835 C C . ASN A 1 103 ? -17.089 -6.047 19.756 1.00 80.38 103 ASN A C 1
ATOM 837 O O . ASN A 1 103 ? -16.663 -6.692 18.795 1.00 80.38 103 ASN A O 1
ATOM 841 N N . ILE A 1 104 ? -16.900 -4.725 19.854 1.00 83.88 104 ILE A N 1
ATOM 842 C CA . ILE A 1 104 ? -16.235 -3.906 18.824 1.00 83.88 104 ILE A CA 1
ATOM 843 C C . ILE A 1 104 ? -14.754 -4.284 18.633 1.00 83.88 104 ILE A C 1
ATOM 845 O O . ILE A 1 104 ? -14.263 -4.263 17.505 1.00 83.88 104 ILE A O 1
ATOM 849 N N . GLU A 1 105 ? -14.034 -4.639 19.700 1.00 87.44 105 GLU A N 1
ATOM 850 C CA . GLU A 1 105 ? -12.611 -4.998 19.601 1.00 87.44 105 GLU A CA 1
ATOM 851 C C . GLU A 1 105 ? -12.422 -6.308 18.825 1.00 87.44 105 GLU A C 1
ATOM 853 O O . GLU A 1 105 ? -11.565 -6.396 17.946 1.00 87.44 105 GLU A O 1
ATOM 858 N N . GLU A 1 106 ? -13.270 -7.307 19.076 1.00 86.75 106 GLU A N 1
ATOM 859 C CA . GLU A 1 106 ? -13.272 -8.563 18.329 1.00 86.75 106 GLU A CA 1
ATOM 860 C C . GLU A 1 106 ? -13.616 -8.343 16.851 1.00 86.75 106 GLU A C 1
ATOM 862 O O . GLU A 1 106 ? -12.956 -8.900 15.967 1.00 86.75 106 GLU A O 1
ATOM 867 N N . LEU A 1 107 ? -14.600 -7.481 16.567 1.00 87.81 107 LEU A N 1
ATOM 868 C CA . LEU A 1 107 ? -14.926 -7.079 15.201 1.00 87.81 107 LEU A CA 1
ATOM 869 C C . LEU A 1 107 ? -13.706 -6.465 14.499 1.00 87.81 107 LEU A C 1
ATOM 871 O O . LEU A 1 107 ? -13.416 -6.829 13.356 1.00 87.81 107 LEU A O 1
ATOM 875 N N . PHE A 1 108 ? -12.961 -5.580 15.170 1.00 91.38 108 PHE A N 1
ATOM 876 C CA . PHE A 1 108 ? -11.735 -5.015 14.611 1.00 91.38 108 PHE A CA 1
ATOM 877 C C . PHE A 1 108 ? -10.675 -6.076 14.355 1.00 91.38 108 PHE A C 1
ATOM 879 O O . PHE A 1 108 ? -10.125 -6.107 13.257 1.00 91.38 108 PHE A O 1
ATOM 886 N N . TYR A 1 109 ? -10.418 -6.984 15.298 1.00 91.69 109 TYR A N 1
ATOM 887 C CA . TYR A 1 109 ? -9.433 -8.042 15.081 1.00 91.69 109 TYR A CA 1
ATOM 888 C C . TYR A 1 109 ? -9.773 -8.920 13.876 1.00 91.69 109 TYR A C 1
ATOM 890 O O . TYR A 1 109 ? -8.914 -9.108 13.017 1.00 91.69 109 TYR A O 1
ATOM 898 N N . ARG A 1 110 ? -11.029 -9.366 13.748 1.00 89.81 110 ARG A N 1
ATOM 899 C CA . ARG A 1 110 ? -11.484 -10.151 12.587 1.00 89.81 110 ARG A CA 1
ATOM 900 C C . ARG A 1 110 ? -11.347 -9.368 11.283 1.00 89.81 110 ARG A C 1
ATOM 902 O O . ARG A 1 110 ? -10.858 -9.900 10.290 1.00 89.81 110 ARG A O 1
ATOM 909 N N . THR A 1 111 ? -11.739 -8.095 11.296 1.00 92.00 111 THR A N 1
ATOM 910 C CA . THR A 1 111 ? -11.635 -7.200 10.135 1.00 92.00 111 THR A CA 1
ATOM 911 C C . THR A 1 111 ? -10.184 -7.050 9.683 1.00 92.00 111 THR A C 1
ATOM 913 O O . THR A 1 111 ? -9.885 -7.205 8.499 1.00 92.00 111 THR A O 1
ATOM 916 N N . LEU A 1 112 ? -9.273 -6.788 10.624 1.00 95.44 112 LEU A N 1
ATOM 917 C CA . LEU A 1 112 ? -7.852 -6.643 10.337 1.00 95.44 112 LEU A CA 1
ATOM 918 C C . LEU A 1 112 ? -7.218 -7.954 9.863 1.00 95.44 112 LEU A C 1
ATOM 920 O O . LEU A 1 112 ? -6.370 -7.920 8.977 1.00 95.44 112 LEU A O 1
ATOM 924 N N . ASP A 1 113 ? -7.620 -9.102 10.412 1.00 93.38 113 ASP A N 1
ATOM 925 C CA . ASP A 1 113 ? -7.107 -10.401 9.973 1.00 93.38 113 ASP A CA 1
ATOM 926 C C . ASP A 1 113 ? -7.537 -10.725 8.539 1.00 93.38 113 ASP A C 1
ATOM 928 O O . ASP A 1 113 ? -6.698 -11.131 7.732 1.00 93.38 113 ASP A O 1
ATOM 932 N N . VAL A 1 114 ? -8.808 -10.494 8.189 1.00 92.06 114 VAL A N 1
ATOM 933 C CA . VAL A 1 114 ? -9.301 -10.649 6.809 1.00 92.06 114 VAL A CA 1
ATOM 934 C C . VAL A 1 114 ? -8.530 -9.726 5.866 1.00 92.06 114 VAL A C 1
ATOM 936 O O . VAL A 1 114 ? -7.997 -10.176 4.847 1.00 92.06 114 VAL A O 1
ATOM 939 N N . LEU A 1 115 ? -8.410 -8.446 6.227 1.00 94.19 115 LEU A N 1
ATOM 940 C CA . LEU A 1 115 ? -7.716 -7.455 5.413 1.00 94.19 115 LEU A CA 1
ATOM 941 C C . LEU A 1 115 ? -6.239 -7.821 5.197 1.00 94.19 115 LEU A C 1
ATOM 943 O O . LEU A 1 115 ? -5.750 -7.778 4.065 1.00 94.19 115 LEU A O 1
ATOM 947 N N . ALA A 1 116 ? -5.544 -8.254 6.249 1.00 95.06 116 ALA A N 1
ATOM 948 C CA . ALA A 1 116 ? -4.149 -8.671 6.179 1.00 95.06 116 ALA A CA 1
ATOM 949 C C . ALA A 1 116 ? -3.981 -9.922 5.308 1.00 95.06 116 ALA A C 1
ATOM 951 O O . ALA A 1 116 ? -3.060 -10.004 4.497 1.00 95.06 116 ALA A O 1
ATOM 952 N N . GLN A 1 117 ? -4.888 -10.896 5.429 1.00 92.44 117 GLN A N 1
ATOM 953 C CA . GLN A 1 117 ? -4.831 -12.136 4.653 1.00 92.44 117 GLN A CA 1
ATOM 954 C C . GLN A 1 117 ? -4.968 -11.909 3.149 1.00 92.44 117 GLN A C 1
ATOM 956 O O . GLN A 1 117 ? -4.262 -12.570 2.376 1.00 92.44 117 GLN A O 1
ATOM 961 N N . ILE A 1 118 ? -5.849 -10.992 2.747 1.00 91.50 118 ILE A N 1
ATOM 962 C CA . ILE A 1 118 ? -6.080 -10.650 1.343 1.00 91.50 118 ILE A CA 1
ATOM 963 C C . ILE A 1 118 ? -4.912 -9.814 0.814 1.00 91.50 118 ILE A C 1
ATOM 965 O O . ILE A 1 118 ? -4.305 -10.186 -0.193 1.00 91.50 118 ILE A O 1
ATOM 969 N N . SER A 1 119 ? -4.580 -8.719 1.503 1.00 92.81 119 SER A N 1
ATOM 970 C CA . SER A 1 119 ? -3.584 -7.735 1.054 1.00 92.81 119 SER A CA 1
ATOM 971 C C . SER A 1 119 ? -2.131 -8.193 1.198 1.00 92.81 119 SER A C 1
ATOM 973 O O . SER A 1 119 ? -1.259 -7.636 0.537 1.00 92.81 119 SER A O 1
ATOM 975 N N . LYS A 1 120 ? -1.856 -9.179 2.065 1.00 93.50 120 LYS A N 1
ATOM 976 C CA . LYS A 1 120 ? -0.496 -9.567 2.485 1.00 93.50 120 LYS A CA 1
ATOM 977 C C . LYS A 1 120 ? 0.300 -8.401 3.090 1.00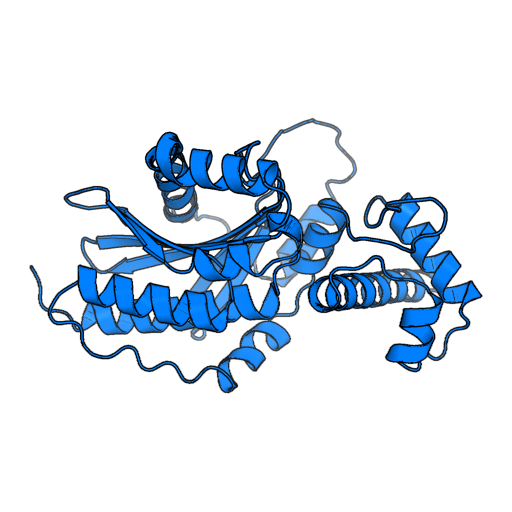 93.50 120 LYS A C 1
ATOM 979 O O . LYS A 1 120 ? 1.520 -8.354 2.986 1.00 93.50 120 LYS A O 1
ATOM 984 N N . CYS A 1 121 ? -0.399 -7.469 3.732 1.00 95.50 121 CYS A N 1
ATOM 985 C CA . CYS A 1 121 ? 0.170 -6.298 4.394 1.00 95.50 121 CYS A CA 1
ATOM 986 C C . CYS A 1 121 ? -0.154 -6.307 5.898 1.00 95.50 121 CYS A C 1
ATOM 988 O O . CYS A 1 121 ? -1.028 -7.050 6.360 1.00 95.50 121 CYS A O 1
ATOM 990 N N . ILE A 1 122 ? 0.516 -5.446 6.668 1.00 97.00 122 ILE A N 1
ATOM 991 C CA . ILE A 1 122 ? 0.056 -5.102 8.018 1.00 97.00 122 ILE A CA 1
ATOM 992 C C . ILE A 1 122 ? -1.240 -4.317 7.872 1.00 97.00 122 ILE A C 1
ATOM 994 O O . ILE A 1 122 ? -1.307 -3.342 7.130 1.00 97.00 122 ILE A O 1
ATOM 998 N N . SER A 1 123 ? -2.267 -4.746 8.590 1.00 97.56 123 SER A N 1
ATOM 999 C CA . SER A 1 123 ? -3.546 -4.050 8.670 1.00 97.56 123 SER A CA 1
ATOM 1000 C C . SER A 1 123 ? -3.633 -3.309 9.992 1.00 97.56 123 SER A C 1
ATOM 1002 O O . SER A 1 123 ? -3.354 -3.887 11.044 1.00 97.56 123 SER A O 1
ATOM 1004 N N . LEU A 1 124 ? -4.034 -2.045 9.929 1.00 96.88 124 LEU A N 1
ATOM 1005 C CA . LEU A 1 124 ? -4.136 -1.128 11.056 1.00 96.88 124 LEU A CA 1
ATOM 1006 C C . LEU A 1 124 ? -5.564 -0.598 11.154 1.00 96.88 124 LEU A C 1
ATOM 1008 O O . LEU A 1 124 ? -6.173 -0.267 10.135 1.00 96.88 124 LEU A O 1
ATOM 1012 N N . VAL A 1 125 ? -6.081 -0.460 12.372 1.00 94.69 125 VAL A N 1
ATOM 1013 C CA . VAL A 1 125 ? -7.242 0.397 12.628 1.00 94.69 125 VAL A CA 1
ATOM 1014 C C . VAL A 1 125 ? -6.953 1.327 13.789 1.00 94.69 125 VAL A C 1
ATOM 1016 O O . VAL A 1 125 ? -6.586 0.877 14.871 1.00 94.69 125 VAL A O 1
ATOM 1019 N N . ALA A 1 126 ? -7.124 2.622 13.553 1.00 92.12 126 ALA A N 1
ATOM 1020 C CA . ALA A 1 126 ? -7.044 3.660 14.568 1.00 92.12 126 ALA A CA 1
ATOM 1021 C C . ALA A 1 126 ? -8.443 4.221 14.804 1.00 92.12 126 ALA A C 1
ATOM 1023 O O . ALA A 1 126 ? -9.103 4.630 13.851 1.00 92.12 126 ALA A O 1
ATOM 1024 N N . ILE A 1 127 ? -8.888 4.256 16.058 1.00 89.75 127 ILE A N 1
ATOM 1025 C CA . ILE A 1 127 ? -10.188 4.816 16.438 1.00 89.75 127 ILE A CA 1
ATOM 1026 C C . ILE A 1 127 ? -10.023 6.031 17.344 1.00 89.75 127 ILE A C 1
ATOM 1028 O O . ILE A 1 127 ? -9.265 6.000 18.318 1.00 89.75 127 ILE A O 1
ATOM 1032 N N . SER A 1 128 ? -10.742 7.100 17.016 1.00 78.94 128 SER A N 1
ATOM 1033 C CA . SER A 1 128 ? -10.940 8.273 17.857 1.00 78.94 128 SER A CA 1
ATOM 1034 C C . SER A 1 128 ? -12.309 8.182 18.544 1.00 78.94 128 SER A C 1
ATOM 1036 O O . SER A 1 128 ? -13.295 7.714 17.971 1.00 78.94 128 SER A O 1
ATOM 1038 N N . GLY A 1 129 ? -12.343 8.543 19.827 1.00 71.69 129 GLY A N 1
ATOM 1039 C CA . GLY A 1 129 ? -13.481 8.333 20.723 1.00 71.69 129 GLY A CA 1
ATOM 1040 C C . GLY A 1 129 ? -13.046 8.414 22.189 1.00 71.69 129 GLY A C 1
ATOM 1041 O O . GLY A 1 129 ? -12.076 9.097 22.514 1.00 71.69 129 GLY A O 1
ATOM 1042 N N . TRP A 1 130 ? -13.725 7.680 23.074 1.00 55.97 130 TRP A N 1
ATOM 1043 C CA . TRP A 1 130 ? -13.540 7.754 24.534 1.00 55.97 130 TRP A CA 1
ATOM 1044 C C . TRP A 1 130 ? -12.148 7.290 25.000 1.00 55.97 130 TRP A C 1
ATOM 1046 O O . TRP A 1 130 ? -11.680 7.690 26.064 1.00 55.97 130 TRP A O 1
ATOM 1056 N N . LYS A 1 131 ? -11.465 6.471 24.190 1.00 68.19 131 LYS A N 1
ATOM 1057 C CA . LYS A 1 131 ? -10.035 6.167 24.306 1.00 68.19 131 LYS A CA 1
ATOM 1058 C C . LYS A 1 131 ? -9.443 6.070 22.905 1.00 68.19 131 LYS A C 1
ATOM 1060 O O . LYS A 1 131 ? -9.907 5.253 22.111 1.00 68.19 131 LYS A O 1
ATOM 1065 N N . LYS A 1 132 ? -8.410 6.869 22.617 1.00 79.31 132 LYS A N 1
ATOM 1066 C CA . LYS A 1 132 ? -7.568 6.664 21.434 1.00 79.31 132 LYS A CA 1
ATOM 1067 C C . LYS A 1 132 ? -6.969 5.264 21.540 1.00 79.31 132 LYS A C 1
ATOM 1069 O O . LYS A 1 132 ? -6.308 4.943 22.524 1.00 79.31 132 LYS A O 1
ATOM 1074 N N . LYS A 1 133 ? -7.263 4.414 20.560 1.00 87.31 133 LYS A N 1
ATOM 1075 C CA . LYS A 1 133 ? -6.694 3.068 20.459 1.00 87.31 133 LYS A CA 1
ATOM 1076 C C . LYS A 1 133 ? -6.320 2.777 19.018 1.00 87.31 133 LYS A C 1
ATOM 1078 O O . LYS A 1 133 ? -7.039 3.172 18.097 1.00 87.31 133 LYS A O 1
ATOM 1083 N N . MET A 1 134 ? -5.230 2.042 18.852 1.00 91.62 134 MET A N 1
ATOM 1084 C CA . MET A 1 134 ? -4.840 1.467 17.578 1.00 91.62 134 MET A CA 1
ATOM 1085 C C . MET A 1 134 ? -4.697 -0.045 17.723 1.00 91.62 134 MET A C 1
ATOM 1087 O O . MET A 1 134 ? -4.157 -0.543 18.709 1.00 91.62 134 MET A O 1
ATOM 1091 N N . PHE A 1 135 ? -5.202 -0.773 16.738 1.00 93.69 135 PHE A N 1
ATOM 1092 C CA . PHE A 1 135 ? -5.086 -2.220 16.640 1.00 93.69 135 PHE A CA 1
ATOM 1093 C C . PHE A 1 135 ? -4.303 -2.557 15.375 1.00 93.69 135 PHE A C 1
ATOM 1095 O O . PHE A 1 135 ? -4.434 -1.870 14.359 1.00 93.69 135 PHE A O 1
ATOM 1102 N N . LEU A 1 136 ? -3.509 -3.627 15.430 1.00 95.62 136 LEU A N 1
ATOM 1103 C CA . LEU A 1 136 ? -2.699 -4.083 14.306 1.00 95.62 136 LEU A CA 1
ATOM 1104 C C . LEU A 1 136 ? -2.748 -5.607 14.152 1.00 95.62 136 LEU A C 1
ATOM 1106 O O . LEU A 1 136 ? -2.755 -6.347 15.139 1.00 95.62 136 LEU A O 1
ATOM 1110 N N . ARG A 1 137 ? -2.758 -6.080 12.903 1.00 96.38 137 ARG A N 1
ATOM 1111 C CA . ARG A 1 137 ? -2.609 -7.496 12.522 1.00 96.38 137 ARG A CA 1
ATOM 1112 C C . ARG A 1 137 ? -1.747 -7.615 11.267 1.00 96.38 137 ARG A C 1
ATOM 1114 O O . ARG A 1 137 ? -1.486 -6.633 10.583 1.00 96.38 137 ARG A O 1
ATOM 1121 N N . GLY A 1 138 ? -1.300 -8.829 10.952 1.00 95.06 138 GLY A N 1
ATOM 1122 C CA . GLY A 1 138 ? -0.626 -9.106 9.679 1.00 95.06 138 GLY A CA 1
ATOM 1123 C C . GLY A 1 138 ? 0.893 -8.926 9.652 1.00 95.06 138 GLY A C 1
ATOM 1124 O O . GLY A 1 138 ? 1.477 -9.105 8.590 1.00 95.06 138 GLY A O 1
ATOM 1125 N N . MET A 1 139 ? 1.557 -8.664 10.787 1.00 92.62 139 MET A N 1
ATOM 1126 C CA . MET A 1 139 ? 3.032 -8.571 10.858 1.00 92.62 139 MET A CA 1
ATOM 1127 C C . MET A 1 139 ? 3.746 -9.758 10.196 1.00 92.62 139 MET A C 1
ATOM 1129 O O . MET A 1 139 ? 4.747 -9.565 9.514 1.00 92.62 139 MET A O 1
ATOM 1133 N N . ARG A 1 140 ? 3.199 -10.975 10.326 1.00 93.31 140 ARG A N 1
ATOM 1134 C CA . ARG A 1 140 ? 3.765 -12.181 9.701 1.00 93.31 140 ARG A CA 1
ATOM 1135 C C . ARG A 1 140 ? 3.943 -12.065 8.184 1.00 93.31 140 ARG A C 1
ATOM 1137 O O . ARG A 1 140 ? 4.895 -12.617 7.659 1.00 93.31 140 ARG A O 1
ATOM 1144 N N . PHE A 1 141 ? 3.072 -11.328 7.492 1.00 92.50 141 PHE A N 1
ATOM 1145 C CA . PHE A 1 141 ? 3.154 -11.187 6.036 1.00 92.50 141 PHE A CA 1
ATOM 1146 C C . PHE A 1 141 ? 4.318 -10.312 5.594 1.00 92.50 141 PHE A C 1
ATOM 1148 O O . PHE A 1 141 ? 4.819 -10.486 4.489 1.00 92.50 141 PHE A O 1
ATOM 1155 N N . ILE A 1 142 ? 4.751 -9.387 6.452 1.00 88.94 142 ILE A N 1
ATOM 1156 C CA . ILE A 1 142 ? 5.919 -8.550 6.188 1.00 88.94 142 ILE A CA 1
ATOM 1157 C C . ILE A 1 142 ? 7.200 -9.362 6.300 1.00 88.94 142 ILE A C 1
ATOM 1159 O O . ILE A 1 142 ? 8.094 -9.187 5.483 1.00 88.94 142 ILE A O 1
ATOM 1163 N N . LEU A 1 143 ? 7.255 -10.302 7.246 1.00 88.19 143 LEU A N 1
ATOM 1164 C CA . LEU A 1 143 ? 8.389 -11.219 7.391 1.00 88.19 143 LEU A CA 1
ATOM 1165 C C . LEU A 1 143 ? 8.581 -12.121 6.162 1.00 88.19 143 LEU A C 1
ATOM 1167 O O . LEU A 1 143 ? 9.682 -12.597 5.924 1.00 88.19 143 LEU A O 1
ATOM 1171 N N . GLU A 1 144 ? 7.521 -12.347 5.381 1.00 87.62 144 GLU A N 1
ATOM 1172 C CA . GLU A 1 144 ? 7.557 -13.121 4.134 1.00 87.62 144 GLU A CA 1
ATOM 1173 C C . GLU A 1 144 ? 8.026 -12.283 2.923 1.00 87.62 144 GLU A C 1
ATOM 1175 O O . GLU A 1 144 ? 8.175 -12.821 1.826 1.00 87.62 144 GLU A O 1
ATOM 1180 N N . GLN A 1 145 ? 8.237 -10.969 3.078 1.00 87.38 145 GLN A N 1
ATOM 1181 C CA . GLN A 1 145 ? 8.648 -10.092 1.980 1.00 87.38 145 GLN A CA 1
ATOM 1182 C C . GLN A 1 145 ? 10.183 -9.999 1.872 1.00 87.38 145 GLN A C 1
ATOM 1184 O O . GLN A 1 145 ? 10.830 -9.666 2.868 1.00 87.38 145 GLN A O 1
ATOM 1189 N N . PRO A 1 146 ? 10.767 -10.162 0.667 1.00 86.81 146 PRO A N 1
ATOM 1190 C CA . PRO A 1 146 ? 12.201 -10.005 0.404 1.00 86.81 146 PRO A CA 1
ATOM 1191 C C . PRO A 1 146 ? 12.881 -8.781 1.038 1.00 86.81 146 PRO A C 1
ATOM 1193 O O . PRO A 1 146 ? 14.019 -8.859 1.490 1.00 86.81 146 PRO A O 1
ATOM 1196 N N . GLU A 1 147 ? 12.208 -7.630 1.110 1.00 82.44 147 GLU A N 1
ATOM 1197 C CA . GLU A 1 147 ? 12.772 -6.413 1.703 1.00 82.44 147 GLU A CA 1
ATOM 1198 C C . GLU A 1 147 ? 13.104 -6.558 3.188 1.00 82.44 147 GLU A C 1
ATOM 1200 O O . GLU A 1 147 ? 13.996 -5.861 3.674 1.00 82.44 147 GLU A O 1
ATOM 1205 N N . PHE A 1 148 ? 12.391 -7.431 3.893 1.00 83.00 148 PHE A N 1
ATOM 1206 C CA . PHE A 1 148 ? 12.471 -7.601 5.340 1.00 83.00 148 PHE A CA 1
ATOM 1207 C C . PHE A 1 148 ? 13.309 -8.816 5.752 1.00 83.00 148 PHE A C 1
ATOM 1209 O O . PHE A 1 148 ? 13.469 -9.060 6.946 1.00 83.00 148 PHE A O 1
ATOM 1216 N N . GLU A 1 149 ? 13.949 -9.498 4.794 1.00 84.94 149 GLU A N 1
ATOM 1217 C CA . GLU A 1 149 ? 15.119 -10.344 5.074 1.00 84.94 149 GLU A CA 1
ATOM 1218 C C . GLU A 1 149 ? 16.276 -9.508 5.652 1.00 84.94 149 GLU A C 1
ATOM 1220 O O . GLU A 1 149 ? 17.109 -9.997 6.417 1.00 84.94 149 GLU A O 1
ATOM 1225 N N . ASN A 1 150 ? 16.317 -8.209 5.331 1.00 87.31 150 ASN A N 1
ATOM 1226 C CA . ASN A 1 150 ? 17.250 -7.273 5.939 1.00 87.31 150 ASN A CA 1
ATOM 1227 C C . ASN A 1 150 ? 16.818 -6.928 7.374 1.00 87.31 150 ASN A C 1
ATOM 1229 O O . ASN A 1 150 ? 15.859 -6.184 7.600 1.00 87.31 150 ASN A O 1
ATOM 1233 N N . ILE A 1 151 ? 17.601 -7.397 8.347 1.00 89.88 151 ILE A N 1
ATOM 1234 C CA . ILE A 1 151 ? 17.340 -7.190 9.776 1.00 89.88 151 ILE A CA 1
ATOM 1235 C C . ILE A 1 151 ? 17.238 -5.713 10.180 1.00 89.88 151 ILE A C 1
ATOM 1237 O O . ILE A 1 151 ? 16.484 -5.385 11.093 1.00 89.88 151 ILE A O 1
ATOM 1241 N N . ASN A 1 152 ? 17.948 -4.807 9.502 1.00 90.88 152 ASN A N 1
ATOM 1242 C CA . ASN A 1 152 ? 17.884 -3.38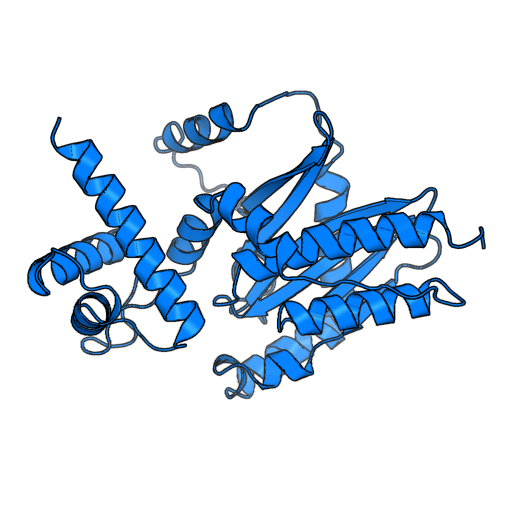1 9.818 1.00 90.88 152 ASN A CA 1
ATOM 1243 C C . ASN A 1 152 ? 16.524 -2.800 9.431 1.00 90.88 152 ASN A C 1
ATOM 1245 O O . ASN A 1 152 ? 15.932 -2.081 10.228 1.00 90.88 152 ASN A O 1
ATOM 1249 N N . ARG A 1 153 ? 15.985 -3.178 8.265 1.00 90.19 153 ARG A N 1
ATOM 1250 C CA . ARG A 1 153 ? 14.636 -2.771 7.840 1.00 90.19 153 ARG A CA 1
ATOM 1251 C C . ARG A 1 153 ? 13.567 -3.302 8.784 1.00 90.19 153 ARG A C 1
ATOM 1253 O O . ARG A 1 153 ? 12.659 -2.568 9.163 1.00 90.19 153 ARG A O 1
ATOM 1260 N N . LEU A 1 154 ? 13.709 -4.556 9.212 1.00 91.50 154 LEU A N 1
ATOM 1261 C CA . LEU A 1 154 ? 12.797 -5.151 10.182 1.00 91.50 154 LEU A CA 1
ATOM 1262 C C . LEU A 1 154 ? 12.850 -4.430 11.538 1.00 91.50 154 LEU A C 1
ATOM 1264 O O . LEU A 1 154 ? 11.808 -4.099 12.100 1.00 91.50 154 LEU A O 1
ATOM 1268 N N . ARG A 1 155 ? 14.057 -4.134 12.041 1.00 93.25 155 ARG A N 1
ATOM 1269 C CA . ARG A 1 155 ? 14.250 -3.357 13.274 1.00 93.25 155 ARG A CA 1
ATOM 1270 C C . ARG A 1 155 ? 13.629 -1.968 13.176 1.00 93.25 155 ARG A C 1
ATOM 1272 O O . ARG A 1 155 ? 12.966 -1.555 14.120 1.00 93.25 155 ARG A O 1
ATOM 1279 N N . SER A 1 156 ? 13.830 -1.266 12.063 1.00 93.25 156 SER A N 1
ATOM 1280 C CA . SER A 1 156 ? 13.255 0.062 11.840 1.00 93.25 156 SER A CA 1
ATOM 1281 C C . SER A 1 156 ? 11.726 0.025 11.844 1.00 93.25 156 SER A C 1
ATOM 1283 O O . SER A 1 156 ? 11.106 0.822 12.542 1.00 93.25 156 SER A O 1
ATOM 1285 N N . LEU A 1 157 ? 11.114 -0.958 11.172 1.00 93.50 157 LEU A N 1
ATOM 1286 C CA . LEU A 1 157 ? 9.664 -1.153 11.211 1.00 93.50 157 LEU A CA 1
ATOM 1287 C C . LEU A 1 157 ? 9.149 -1.403 12.634 1.00 93.50 157 LEU A C 1
ATOM 1289 O O . LEU A 1 157 ? 8.172 -0.782 13.050 1.00 93.50 157 LEU A O 1
ATOM 1293 N N . PHE A 1 158 ? 9.784 -2.306 13.385 1.00 93.94 158 PHE A N 1
ATOM 1294 C CA . PHE A 1 158 ? 9.374 -2.595 14.762 1.00 93.94 158 PHE A CA 1
ATOM 1295 C C . PHE A 1 158 ? 9.547 -1.393 15.680 1.00 93.94 158 PHE A C 1
ATOM 1297 O O . PHE A 1 158 ? 8.642 -1.099 16.451 1.00 93.94 158 PHE A O 1
ATOM 1304 N N . TYR A 1 159 ? 10.637 -0.641 15.529 1.00 94.31 159 TYR A N 1
ATOM 1305 C CA . TYR A 1 159 ? 10.826 0.605 16.257 1.00 94.31 159 TYR A CA 1
ATOM 1306 C C . TYR A 1 159 ? 9.683 1.595 15.991 1.00 94.31 159 TYR A C 1
ATOM 1308 O O . TYR A 1 159 ? 9.128 2.146 16.936 1.00 94.31 159 TYR A O 1
ATOM 1316 N N . THR A 1 160 ? 9.256 1.777 14.736 1.00 93.62 160 THR A N 1
ATOM 1317 C CA . THR A 1 160 ? 8.100 2.635 14.429 1.00 93.62 160 THR A CA 1
ATOM 1318 C C . THR A 1 160 ? 6.813 2.118 15.069 1.00 93.62 160 THR A C 1
ATOM 1320 O O . THR A 1 160 ? 6.074 2.900 15.659 1.00 93.62 160 THR A O 1
ATOM 1323 N N . LEU A 1 161 ? 6.538 0.816 14.967 1.00 92.81 161 LEU A N 1
ATOM 1324 C CA . LEU A 1 161 ? 5.290 0.225 15.463 1.00 92.81 161 LEU A CA 1
ATOM 1325 C C . LEU A 1 161 ? 5.214 0.132 16.990 1.00 92.81 161 LEU A C 1
ATOM 1327 O O . LEU A 1 161 ? 4.112 0.045 17.520 1.00 92.81 161 LEU A O 1
ATOM 1331 N N . GLU A 1 162 ? 6.349 0.134 17.684 1.00 92.50 162 GLU A N 1
ATOM 1332 C CA . GLU A 1 162 ? 6.415 0.056 19.144 1.00 92.50 162 GLU A CA 1
ATOM 1333 C C . GLU A 1 162 ? 6.593 1.435 19.789 1.00 92.50 162 GLU A C 1
ATOM 1335 O O . GLU A 1 162 ? 5.885 1.769 20.733 1.00 92.50 162 GLU A O 1
ATOM 1340 N N . VAL A 1 163 ? 7.514 2.252 19.269 1.00 93.50 163 VAL A N 1
ATOM 1341 C CA . VAL A 1 163 ? 7.915 3.524 19.891 1.00 93.50 163 VAL A CA 1
ATOM 1342 C C . VAL A 1 163 ? 7.156 4.714 19.311 1.00 93.50 163 VAL A C 1
ATOM 1344 O O . VAL A 1 163 ? 6.806 5.626 20.052 1.00 93.50 163 VAL A O 1
ATOM 1347 N N . LYS A 1 164 ? 6.870 4.714 18.003 1.00 91.50 164 LYS A N 1
ATOM 1348 C CA . LYS A 1 164 ? 6.177 5.820 17.309 1.00 91.50 164 LYS A CA 1
ATOM 1349 C C . LYS A 1 164 ? 4.709 5.512 17.005 1.00 91.50 164 LYS A C 1
ATOM 1351 O O . LYS A 1 164 ? 4.124 6.058 16.068 1.00 91.50 164 LYS A O 1
ATOM 1356 N N . ILE A 1 165 ? 4.111 4.607 17.777 1.00 90.50 165 ILE A N 1
ATOM 1357 C CA . ILE A 1 165 ? 2.750 4.124 17.539 1.00 90.50 165 ILE A CA 1
ATOM 1358 C C . ILE A 1 165 ? 1.707 5.247 17.659 1.00 90.50 165 ILE A C 1
ATOM 1360 O O . ILE A 1 165 ? 0.777 5.304 16.853 1.00 90.50 165 ILE A O 1
ATOM 1364 N N . ASP A 1 166 ? 1.908 6.170 18.603 1.00 88.31 166 ASP A N 1
ATOM 1365 C CA . ASP A 1 166 ? 1.030 7.321 18.826 1.00 88.31 166 ASP A CA 1
ATOM 1366 C C . ASP A 1 166 ? 1.134 8.334 17.674 1.00 88.31 166 ASP A C 1
ATOM 1368 O O . ASP A 1 166 ? 0.115 8.788 17.157 1.00 88.31 166 ASP A O 1
ATOM 1372 N N . ASP A 1 167 ? 2.347 8.618 17.185 1.00 89.62 167 ASP A N 1
ATOM 1373 C CA . ASP A 1 167 ? 2.559 9.485 16.017 1.00 89.62 167 ASP A CA 1
ATOM 1374 C C . ASP A 1 167 ? 1.919 8.889 14.754 1.00 89.62 167 ASP A C 1
ATOM 1376 O O . ASP A 1 167 ? 1.310 9.596 13.947 1.00 89.62 167 ASP A O 1
ATOM 1380 N N . LEU A 1 168 ? 2.035 7.567 14.575 1.00 88.94 168 LEU A N 1
ATOM 1381 C CA . LEU A 1 168 ? 1.391 6.856 13.473 1.00 88.94 168 LEU A CA 1
ATOM 1382 C C . LEU A 1 168 ? -0.137 6.928 13.595 1.00 88.94 168 LEU A C 1
ATOM 1384 O O . LEU A 1 168 ? -0.829 7.108 12.593 1.00 88.94 168 LEU A O 1
ATOM 1388 N N . GLN A 1 169 ? -0.673 6.828 14.810 1.00 89.25 169 GLN A N 1
ATOM 1389 C CA . GLN A 1 169 ? -2.096 7.005 15.064 1.00 89.25 169 GLN A CA 1
ATOM 1390 C C . GLN A 1 169 ? -2.566 8.430 14.715 1.00 89.25 169 GLN A C 1
ATOM 1392 O O . GLN A 1 169 ? -3.587 8.577 14.039 1.00 89.25 169 GLN A O 1
ATOM 1397 N N . GLU A 1 170 ? -1.822 9.468 15.102 1.00 86.69 170 GLU A N 1
ATOM 1398 C CA . GLU A 1 170 ? -2.137 10.858 14.738 1.00 86.69 170 GLU A CA 1
ATOM 1399 C C . GLU A 1 170 ? -2.062 11.088 13.224 1.00 86.69 170 GLU A C 1
ATOM 1401 O O . GLU A 1 170 ? -2.945 11.727 12.643 1.00 86.69 170 GLU A O 1
ATOM 1406 N N . LEU A 1 171 ? -1.069 10.505 12.543 1.00 87.69 171 LEU A N 1
ATOM 1407 C CA . LEU A 1 171 ? -1.003 10.514 11.081 1.00 87.69 171 LEU A CA 1
ATOM 1408 C C . LEU A 1 171 ? -2.297 9.955 10.478 1.00 87.69 171 LEU A C 1
ATOM 1410 O O . LEU A 1 171 ? -2.893 10.590 9.607 1.00 87.69 171 LEU A O 1
ATOM 1414 N N . LEU A 1 172 ? -2.755 8.790 10.946 1.00 88.50 172 LEU A N 1
ATOM 1415 C CA . LEU A 1 172 ? -3.983 8.169 10.452 1.00 88.50 172 LEU A CA 1
ATOM 1416 C C . LEU A 1 172 ? -5.220 9.047 10.687 1.00 88.50 172 LEU A C 1
ATOM 1418 O O . LEU A 1 172 ? -6.116 9.044 9.840 1.00 88.50 172 LEU A O 1
ATOM 1422 N N . PHE A 1 173 ? -5.275 9.810 11.781 1.00 83.69 173 PHE A N 1
ATOM 1423 C CA . PHE A 1 173 ? -6.362 10.754 12.057 1.00 83.69 173 PHE A CA 1
ATOM 1424 C C . PHE A 1 173 ? -6.309 12.010 11.186 1.00 83.69 173 PHE A C 1
ATOM 1426 O O . PHE A 1 173 ? -7.348 12.443 10.689 1.00 83.69 173 PHE A O 1
ATOM 1433 N N . ASN A 1 174 ? -5.123 12.528 10.869 1.00 80.56 174 ASN A N 1
ATOM 1434 C CA . ASN A 1 174 ? -4.986 13.658 9.945 1.00 80.56 174 ASN A CA 1
ATOM 1435 C C . ASN A 1 174 ? -5.569 13.354 8.551 1.00 80.56 174 ASN A C 1
ATOM 1437 O O . ASN A 1 174 ? -6.071 14.247 7.866 1.00 80.56 174 ASN A O 1
ATOM 1441 N N . TYR A 1 175 ? -5.552 12.086 8.127 1.00 75.75 175 TYR A N 1
ATOM 1442 C CA . TYR A 1 175 ? -6.189 11.648 6.880 1.00 75.75 175 TYR A CA 1
ATOM 1443 C C . TYR A 1 175 ? -7.697 11.351 7.008 1.00 75.75 175 TYR A C 1
ATOM 1445 O O . TYR A 1 175 ? -8.351 11.177 5.977 1.00 75.75 175 TYR A O 1
ATOM 1453 N N . LEU A 1 176 ? -8.269 11.366 8.220 1.00 70.31 176 LEU A N 1
ATOM 1454 C CA . LEU A 1 176 ? -9.724 11.423 8.443 1.00 70.31 176 LEU A CA 1
ATOM 1455 C C . LEU A 1 176 ? -10.269 12.838 8.267 1.00 70.31 176 LEU A C 1
ATOM 1457 O O . LEU A 1 176 ? -11.285 13.029 7.597 1.00 70.31 176 LEU A O 1
ATOM 1461 N N . ASP A 1 177 ? -9.586 13.819 8.859 1.00 53.56 177 ASP A N 1
ATOM 1462 C CA . ASP A 1 177 ? -10.112 15.176 9.045 1.00 53.56 177 ASP A CA 1
ATOM 1463 C C . ASP A 1 177 ? -9.955 16.087 7.817 1.00 53.56 177 ASP A C 1
ATOM 1465 O O . ASP A 1 177 ? -10.685 17.071 7.683 1.00 53.56 177 ASP A O 1
ATOM 1469 N N . LYS A 1 178 ? -9.153 15.699 6.810 1.00 53.00 178 LYS A N 1
ATOM 1470 C CA . LYS A 1 178 ? -9.120 16.340 5.466 1.00 53.00 178 LYS A CA 1
ATOM 1471 C C . LYS A 1 178 ? -10.452 16.251 4.684 1.00 53.00 178 LYS A C 1
ATOM 1473 O O . LYS A 1 178 ? -10.522 16.558 3.493 1.00 53.00 178 LYS A O 1
ATOM 1478 N N . LYS A 1 179 ? -11.523 15.812 5.348 1.00 41.44 179 LYS A N 1
ATOM 1479 C CA . LYS A 1 179 ? -12.921 15.821 4.918 1.00 41.44 179 LYS A CA 1
ATOM 1480 C C . LYS A 1 179 ? -13.670 17.094 5.363 1.00 41.44 179 LYS A C 1
ATOM 1482 O O . LYS A 1 179 ? -14.882 17.098 5.193 1.00 41.44 179 LYS A O 1
ATOM 1487 N N . TRP A 1 180 ? -13.034 18.130 5.929 1.00 40.62 180 TRP A N 1
ATOM 1488 C CA . TRP A 1 180 ? -13.775 19.317 6.407 1.00 40.62 180 TRP A CA 1
ATOM 1489 C C . TRP A 1 180 ? -13.648 20.601 5.565 1.00 40.62 180 TRP A C 1
ATOM 1491 O O . TRP A 1 180 ? -14.544 21.435 5.637 1.00 40.62 180 TRP A O 1
ATOM 1501 N N . ASP A 1 181 ? -12.658 20.728 4.677 1.00 32.00 181 ASP A N 1
ATOM 1502 C CA . ASP A 1 181 ? -12.631 21.820 3.687 1.00 32.00 181 ASP A CA 1
ATOM 1503 C C . ASP A 1 181 ? -13.359 21.398 2.401 1.00 32.00 181 ASP A C 1
ATOM 1505 O O . ASP A 1 181 ? -12.769 20.836 1.473 1.00 32.00 181 ASP A O 1
ATOM 1509 N N . TRP A 1 182 ? -14.671 21.646 2.344 1.00 40.41 182 TRP A N 1
ATOM 1510 C CA . TRP A 1 182 ? -15.465 21.495 1.122 1.00 40.41 182 TRP A CA 1
ATOM 1511 C C . TRP A 1 182 ? -16.144 22.801 0.737 1.00 40.41 182 TRP A C 1
ATOM 1513 O O . TRP A 1 182 ? -17.243 23.088 1.202 1.00 40.41 182 TRP A O 1
ATOM 1523 N N . GLU A 1 183 ? -15.557 23.500 -0.233 1.00 29.36 183 GLU A N 1
ATOM 1524 C CA . GLU A 1 183 ? -16.334 24.367 -1.123 1.00 29.36 183 GLU A CA 1
ATOM 1525 C C . GLU A 1 183 ? -15.968 24.291 -2.613 1.00 29.36 183 GLU A C 1
ATOM 1527 O O . GLU A 1 183 ? -16.493 25.071 -3.396 1.00 29.36 183 GLU A O 1
ATOM 1532 N N . GLU A 1 184 ? -15.194 23.305 -3.088 1.00 33.09 184 GLU A N 1
ATOM 1533 C CA . GLU A 1 184 ? -15.045 23.127 -4.543 1.00 33.09 184 GLU A CA 1
ATOM 1534 C C . GLU A 1 184 ? -15.274 21.688 -5.009 1.00 33.09 184 GLU A C 1
ATOM 1536 O O . GLU A 1 184 ? -14.433 20.793 -4.913 1.00 33.09 184 GLU A O 1
ATOM 1541 N N . LYS A 1 185 ? -16.464 21.496 -5.589 1.00 36.88 185 LYS A N 1
ATOM 1542 C CA . LYS A 1 185 ? -16.800 20.404 -6.503 1.00 36.88 185 LYS A CA 1
ATOM 1543 C C . LYS A 1 185 ? -15.776 20.365 -7.638 1.00 36.88 185 LYS A C 1
ATOM 1545 O O . LYS A 1 185 ? -15.810 21.214 -8.523 1.00 36.88 185 LYS A O 1
ATOM 1550 N N . VAL A 1 186 ? -14.936 19.337 -7.683 1.00 34.25 186 VAL A N 1
ATOM 1551 C CA . VAL A 1 186 ? -14.104 19.076 -8.861 1.00 34.25 186 VAL A CA 1
ATOM 1552 C C . VAL A 1 186 ? -14.225 17.602 -9.230 1.00 34.25 186 VAL A C 1
ATOM 1554 O O . VAL A 1 186 ? -13.770 16.720 -8.507 1.00 34.25 186 VAL A O 1
ATOM 1557 N N . SER A 1 187 ? -14.906 17.340 -10.346 1.00 32.97 187 SER A N 1
ATOM 1558 C CA . SER A 1 187 ? -15.094 15.997 -10.892 1.00 32.97 187 SER A CA 1
ATOM 1559 C C . SER A 1 187 ? -13.766 15.383 -11.349 1.00 32.97 187 SER A C 1
ATOM 1561 O O . SER A 1 187 ? -12.806 16.087 -11.676 1.00 32.97 187 SER A O 1
ATOM 1563 N N . PHE A 1 188 ? -13.745 14.050 -11.422 1.00 35.72 188 PHE A N 1
ATOM 1564 C CA . PHE A 1 188 ? -12.609 13.191 -11.784 1.00 35.72 188 PHE A CA 1
ATOM 1565 C C . PHE A 1 188 ? -11.824 13.661 -13.032 1.00 35.72 188 PHE A C 1
ATOM 1567 O O . PHE A 1 188 ? -10.599 13.559 -13.088 1.00 35.72 188 PHE A O 1
ATOM 1574 N N . ALA A 1 189 ? -12.505 14.264 -14.014 1.00 32.09 189 ALA A N 1
ATOM 1575 C CA . ALA A 1 189 ? -11.896 14.777 -15.245 1.00 32.09 189 ALA A CA 1
ATOM 1576 C C . ALA A 1 189 ? -11.094 16.081 -15.054 1.00 32.09 189 ALA A C 1
ATOM 1578 O O . ALA A 1 189 ? -10.140 16.340 -15.789 1.00 32.09 189 ALA A O 1
ATOM 1579 N N . SER A 1 190 ? -11.443 16.902 -14.062 1.00 28.56 190 SER A N 1
ATOM 1580 C CA . SER A 1 190 ? -10.804 18.201 -13.837 1.00 28.56 190 SER A CA 1
ATOM 1581 C C . SER A 1 190 ? -9.548 18.111 -12.956 1.00 28.56 190 SER A C 1
ATOM 1583 O O . SER A 1 190 ? -8.728 19.031 -12.986 1.00 28.56 190 SER A O 1
ATOM 1585 N N . TRP A 1 191 ? -9.335 17.006 -12.230 1.00 35.62 191 TRP A N 1
ATOM 1586 C CA . TRP A 1 191 ? -8.108 16.789 -11.449 1.00 35.62 191 TRP A CA 1
ATOM 1587 C C . TRP A 1 191 ? -6.889 16.493 -12.343 1.00 35.62 191 TRP A C 1
ATOM 1589 O O . TRP A 1 191 ? -5.811 17.046 -12.116 1.00 35.62 191 TRP A O 1
ATOM 1599 N N . LYS A 1 192 ? -7.073 15.730 -13.436 1.00 33.75 192 LYS A N 1
ATOM 1600 C CA . LYS A 1 192 ? -6.013 15.425 -14.425 1.00 33.75 192 LYS A CA 1
ATOM 1601 C C . LYS A 1 192 ? -5.375 16.679 -15.045 1.00 33.75 192 LYS A C 1
ATOM 1603 O O . LYS A 1 192 ? -4.184 16.669 -15.348 1.00 33.75 192 LYS A O 1
ATOM 1608 N N . ASN A 1 193 ? -6.139 17.763 -15.206 1.00 30.23 193 ASN A N 1
ATOM 1609 C CA . ASN A 1 193 ? -5.685 18.957 -15.927 1.00 30.23 193 ASN A CA 1
ATOM 1610 C C . ASN A 1 193 ? -4.976 20.002 -15.044 1.00 30.23 193 ASN A C 1
ATOM 1612 O O . ASN A 1 193 ? -4.082 20.690 -15.536 1.00 30.23 193 ASN A O 1
ATOM 1616 N N . LYS A 1 194 ? -5.284 20.095 -13.740 1.00 31.95 194 LYS A N 1
ATOM 1617 C CA . LYS A 1 194 ? -4.682 21.117 -12.853 1.00 31.95 194 LYS A CA 1
ATOM 1618 C C . LYS A 1 194 ? -3.192 20.862 -12.554 1.00 31.95 194 LYS A C 1
ATOM 1620 O O . LYS A 1 194 ? -2.431 21.816 -12.410 1.00 31.95 194 LYS A O 1
ATOM 1625 N N . ARG A 1 195 ? -2.733 19.601 -12.527 1.00 34.94 195 ARG A N 1
ATOM 1626 C CA . ARG A 1 195 ? -1.316 19.265 -12.247 1.00 34.94 195 ARG A CA 1
ATOM 1627 C C . ARG A 1 195 ? -0.391 19.431 -13.460 1.00 34.94 195 ARG A C 1
ATOM 1629 O O . ARG A 1 195 ? 0.795 19.683 -13.276 1.00 34.94 195 ARG A O 1
ATOM 1636 N N . LEU A 1 196 ? -0.917 19.355 -14.688 1.00 34.66 196 LEU A N 1
ATOM 1637 C CA . LEU A 1 196 ? -0.124 19.595 -15.903 1.00 34.66 196 LEU A CA 1
ATOM 1638 C C . LEU A 1 196 ? 0.148 21.089 -16.159 1.00 34.66 196 LEU A C 1
ATOM 1640 O O . LEU A 1 196 ? 1.119 21.413 -16.833 1.00 34.66 196 LEU A O 1
ATOM 1644 N N . GLN A 1 197 ? -0.675 21.993 -15.615 1.00 28.12 197 GLN A N 1
ATOM 1645 C CA . GLN A 1 197 ? -0.507 23.443 -15.790 1.00 28.12 197 GLN A CA 1
ATOM 1646 C C . GLN A 1 197 ? 0.397 24.097 -14.731 1.00 28.12 197 GLN A C 1
ATOM 1648 O O . GLN A 1 197 ? 0.949 25.161 -14.989 1.00 28.12 197 GLN A O 1
ATOM 1653 N N . ARG A 1 198 ? 0.628 23.451 -13.579 1.00 33.47 198 ARG A N 1
ATOM 1654 C CA . ARG A 1 198 ? 1.493 23.962 -12.494 1.00 33.47 198 ARG A CA 1
ATOM 1655 C C . ARG A 1 198 ? 2.984 23.604 -12.623 1.00 33.47 198 ARG A C 1
ATOM 1657 O O . ARG A 1 198 ? 3.737 23.807 -11.685 1.00 33.47 198 ARG A O 1
ATOM 1664 N N . GLN A 1 199 ? 3.449 23.117 -13.777 1.00 33.72 199 GLN A N 1
ATOM 1665 C CA . GLN A 1 199 ? 4.883 22.864 -14.024 1.00 33.72 199 GLN A CA 1
ATOM 1666 C C . GLN A 1 199 ? 5.715 24.129 -14.326 1.00 33.72 199 GLN A C 1
ATOM 1668 O O . GLN A 1 199 ? 6.825 24.011 -14.838 1.00 33.72 199 GLN A O 1
ATOM 1673 N N . LYS A 1 200 ? 5.203 25.337 -14.058 1.00 32.88 200 LYS A N 1
ATOM 1674 C CA . LYS A 1 200 ? 5.893 26.584 -14.427 1.00 32.88 200 LYS A CA 1
ATOM 1675 C C . LYS A 1 200 ? 6.199 27.564 -13.304 1.00 32.88 200 LYS A C 1
ATOM 1677 O O . LYS A 1 200 ? 6.776 28.601 -13.602 1.00 32.88 200 LYS A O 1
ATOM 1682 N N . GLU A 1 201 ? 5.899 27.246 -12.053 1.00 32.59 201 GLU A N 1
ATOM 1683 C CA . GLU A 1 201 ? 6.302 28.111 -10.944 1.00 32.59 201 GLU A CA 1
ATOM 1684 C C . GLU A 1 201 ? 7.016 27.283 -9.884 1.00 32.59 201 GLU A C 1
ATOM 1686 O O . GLU A 1 201 ? 6.408 26.531 -9.124 1.00 32.59 201 GLU A O 1
ATOM 1691 N N . ASP A 1 202 ? 8.342 27.413 -9.900 1.00 35.59 202 ASP A N 1
ATOM 1692 C CA . ASP A 1 202 ? 9.231 27.029 -8.818 1.00 35.59 202 ASP A CA 1
ATOM 1693 C C . ASP A 1 202 ? 8.798 27.740 -7.535 1.00 35.59 202 ASP A C 1
ATOM 1695 O O . ASP A 1 202 ? 9.068 28.927 -7.360 1.00 35.59 202 ASP A O 1
ATOM 1699 N N . LYS A 1 203 ? 8.167 26.996 -6.627 1.00 32.34 203 LYS A N 1
ATOM 1700 C CA . LYS A 1 203 ? 8.352 27.146 -5.183 1.00 32.34 203 LYS A CA 1
ATOM 1701 C C . LYS A 1 203 ? 8.299 25.764 -4.541 1.00 32.34 203 LYS A C 1
ATOM 1703 O O . LYS A 1 203 ? 7.344 25.012 -4.718 1.00 32.34 203 LYS A O 1
ATOM 1708 N N . GLU A 1 204 ? 9.378 25.441 -3.833 1.00 35.88 204 GLU A N 1
ATOM 1709 C CA . GLU A 1 204 ? 9.471 24.352 -2.866 1.00 35.88 204 GLU A CA 1
ATOM 1710 C C . GLU A 1 204 ? 8.424 24.545 -1.763 1.00 35.88 204 GLU A C 1
ATOM 1712 O O . GLU A 1 204 ? 8.719 25.076 -0.697 1.00 35.88 204 GLU A O 1
ATOM 1717 N N . ASP A 1 205 ? 7.206 24.075 -1.997 1.00 31.97 205 ASP A N 1
ATOM 1718 C CA . ASP A 1 205 ? 6.327 23.687 -0.905 1.00 31.97 205 ASP A CA 1
ATOM 1719 C C . ASP A 1 205 ? 6.503 22.181 -0.700 1.00 31.97 205 ASP A C 1
ATOM 1721 O O . ASP A 1 205 ? 6.135 21.358 -1.544 1.00 31.97 205 ASP A O 1
ATOM 1725 N N . LYS A 1 206 ? 7.102 21.813 0.440 1.00 33.69 206 LYS A N 1
ATOM 1726 C CA . LYS A 1 206 ? 7.135 20.448 0.991 1.00 33.69 206 LYS A CA 1
ATOM 1727 C C . LYS A 1 206 ? 5.726 20.018 1.431 1.00 33.69 206 LYS A C 1
ATOM 1729 O O . LYS A 1 206 ? 5.514 19.608 2.568 1.00 33.69 206 LYS A O 1
ATOM 1734 N N . GLU A 1 207 ? 4.740 20.127 0.548 1.00 41.75 207 GLU A N 1
ATOM 1735 C CA . GLU A 1 207 ? 3.433 19.521 0.752 1.00 41.75 207 GLU A CA 1
ATOM 1736 C C . GLU A 1 207 ? 3.583 18.012 0.552 1.00 41.75 207 GLU A C 1
ATOM 1738 O O . GLU A 1 207 ? 3.861 17.531 -0.555 1.00 41.75 207 GLU A O 1
ATOM 1743 N N . THR A 1 208 ? 3.422 17.260 1.643 1.00 46.56 208 THR A N 1
ATOM 1744 C CA . THR A 1 208 ? 3.290 15.801 1.660 1.00 46.56 208 THR A CA 1
ATOM 1745 C C . THR A 1 208 ? 2.367 15.384 0.518 1.00 46.56 208 THR A C 1
ATOM 1747 O O . THR A 1 208 ? 1.159 15.624 0.555 1.00 46.56 208 THR A O 1
ATOM 1750 N N . SER A 1 209 ? 2.944 14.817 -0.544 1.00 60.72 209 SER A N 1
ATOM 1751 C CA . SER A 1 209 ? 2.267 14.575 -1.821 1.00 60.72 209 SER A CA 1
ATOM 1752 C C . SER A 1 209 ? 1.411 13.311 -1.756 1.00 60.72 209 SER A C 1
ATOM 1754 O O . SER A 1 209 ? 1.556 12.410 -2.581 1.00 60.72 209 SER A O 1
ATOM 1756 N N . SER A 1 210 ? 0.520 13.236 -0.767 1.00 67.69 210 SER A N 1
ATOM 1757 C CA . SER A 1 210 ? -0.411 12.126 -0.615 1.00 67.69 210 SER A CA 1
ATOM 1758 C C . SER A 1 210 ? -1.239 11.972 -1.885 1.00 67.69 210 SER A C 1
ATOM 1760 O O . SER A 1 210 ? -1.896 12.922 -2.325 1.00 67.69 210 SER A O 1
ATOM 1762 N N . LEU A 1 211 ? -1.219 10.782 -2.475 1.00 80.25 211 LEU A N 1
ATOM 1763 C CA . LEU A 1 211 ? -2.096 10.452 -3.590 1.00 80.25 211 LEU A CA 1
ATOM 1764 C C . LEU A 1 211 ? -3.479 10.135 -3.031 1.00 80.25 211 LEU A C 1
ATOM 1766 O O . LEU A 1 211 ? -3.592 9.476 -2.004 1.00 80.25 211 LEU A O 1
ATOM 1770 N N . VAL A 1 212 ? -4.535 10.603 -3.690 1.00 81.88 212 VAL A N 1
ATOM 1771 C CA . VAL A 1 212 ? -5.912 10.338 -3.262 1.00 81.88 212 VAL A CA 1
ATOM 1772 C C . VAL A 1 212 ? -6.674 9.736 -4.427 1.00 81.88 212 VAL A C 1
ATOM 1774 O O . VAL A 1 212 ? -6.778 10.348 -5.488 1.00 81.88 212 VAL A O 1
ATOM 1777 N N . ILE A 1 213 ? -7.230 8.550 -4.208 1.00 79.81 213 ILE A N 1
ATOM 1778 C CA . ILE A 1 213 ? -8.143 7.874 -5.126 1.00 79.81 213 ILE A CA 1
ATOM 1779 C C . ILE A 1 213 ? -9.548 7.976 -4.535 1.00 79.81 213 ILE A C 1
ATOM 1781 O O . ILE A 1 213 ? -9.748 7.763 -3.341 1.00 79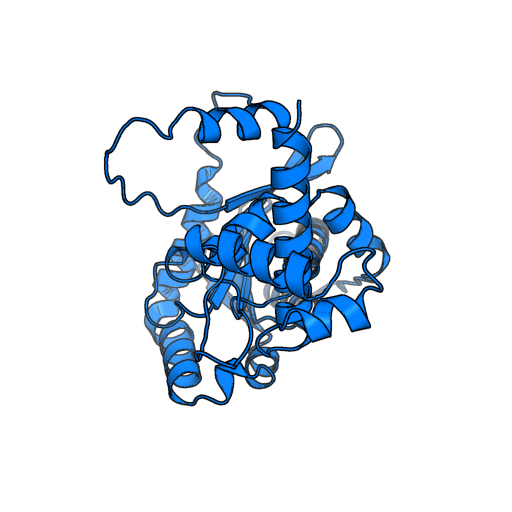.81 213 ILE A O 1
ATOM 1785 N N . SER A 1 214 ? -10.525 8.347 -5.361 1.00 82.50 214 SER A N 1
ATOM 1786 C CA . SER A 1 214 ? -11.937 8.382 -4.969 1.00 82.50 214 SER A CA 1
ATOM 1787 C C . SER A 1 214 ? -12.664 7.229 -5.648 1.00 82.50 214 SER A C 1
ATOM 1789 O O . SER A 1 214 ? -12.669 7.168 -6.872 1.00 82.50 214 SER A O 1
ATOM 1791 N N . LEU A 1 215 ? -13.251 6.331 -4.859 1.00 77.62 215 LEU A N 1
ATOM 1792 C CA . LEU A 1 215 ? -13.968 5.142 -5.322 1.00 77.62 215 LEU A CA 1
ATOM 1793 C C . LEU A 1 215 ? -15.464 5.272 -5.018 1.00 77.62 215 LEU A C 1
ATOM 1795 O O . LEU A 1 215 ? -15.816 5.772 -3.948 1.00 77.62 215 LEU A O 1
ATOM 1799 N N . PRO A 1 216 ? -16.362 4.857 -5.919 1.00 79.38 216 PRO A N 1
ATOM 1800 C CA . PRO A 1 216 ? -17.798 5.026 -5.734 1.00 79.38 216 PRO A CA 1
ATOM 1801 C C . PRO A 1 216 ? -18.347 4.060 -4.676 1.00 79.38 216 PRO A C 1
ATOM 1803 O O . PRO A 1 216 ? -18.226 2.850 -4.813 1.00 79.38 216 PRO A O 1
ATOM 1806 N N . LEU A 1 217 ? -19.015 4.591 -3.650 1.00 75.62 217 LEU A N 1
ATOM 1807 C CA . LEU A 1 217 ? -19.866 3.821 -2.727 1.00 75.62 217 LEU A CA 1
ATOM 1808 C C . LEU A 1 217 ? -21.305 3.720 -3.252 1.00 75.62 217 LEU A C 1
ATOM 1810 O O . LEU A 1 217 ? -21.995 2.726 -3.049 1.00 75.62 217 LEU A O 1
ATOM 1814 N N . SER A 1 218 ? -21.774 4.769 -3.932 1.00 73.62 218 SER A N 1
ATOM 1815 C CA . SER A 1 218 ? -23.070 4.822 -4.611 1.00 73.62 218 SER A CA 1
ATOM 1816 C C . SER A 1 218 ? -23.024 5.849 -5.748 1.00 73.62 218 SER A C 1
ATOM 1818 O O . SER A 1 218 ? -22.016 6.522 -5.949 1.00 73.62 218 SER A O 1
ATOM 1820 N N . LYS A 1 219 ? -24.139 6.057 -6.466 1.00 66.81 219 LYS A N 1
ATOM 1821 C CA . LYS A 1 219 ? -24.226 7.075 -7.537 1.00 66.81 219 LYS A CA 1
ATOM 1822 C C . LYS A 1 219 ? -23.843 8.498 -7.093 1.00 66.81 219 LYS A C 1
ATOM 1824 O O . LYS A 1 219 ? -23.594 9.340 -7.951 1.00 66.81 219 LYS A O 1
ATOM 1829 N N . ARG A 1 220 ? -23.879 8.804 -5.790 1.00 69.00 220 ARG A N 1
ATOM 1830 C CA . ARG A 1 220 ? -23.619 10.150 -5.244 1.00 69.00 220 ARG A CA 1
ATOM 1831 C C . ARG A 1 220 ? -22.631 10.169 -4.078 1.00 69.00 220 ARG A C 1
ATOM 1833 O O . ARG A 1 220 ? -22.373 11.240 -3.540 1.00 69.00 220 ARG A O 1
ATOM 1840 N N . GLU A 1 221 ? -22.092 9.021 -3.689 1.00 74.81 221 GLU A N 1
ATOM 1841 C CA . GLU A 1 221 ? -21.223 8.894 -2.523 1.00 74.81 221 GLU A CA 1
ATOM 1842 C C . GLU A 1 221 ? -19.915 8.228 -2.932 1.00 74.81 221 GLU A C 1
ATOM 1844 O O . GLU A 1 221 ? -19.927 7.226 -3.645 1.00 74.81 221 GLU A O 1
ATOM 1849 N N . PHE A 1 222 ? -18.795 8.790 -2.481 1.00 78.06 222 PHE A N 1
ATOM 1850 C CA . PHE A 1 222 ? -17.458 8.306 -2.803 1.00 78.06 222 PHE A CA 1
ATOM 1851 C C . PHE A 1 222 ? -16.658 8.084 -1.523 1.00 78.06 222 PHE A C 1
ATOM 1853 O O . PHE A 1 222 ? -16.659 8.915 -0.614 1.00 78.06 222 PHE A O 1
ATOM 1860 N N . CYS A 1 223 ? -15.935 6.975 -1.481 1.00 82.12 223 CYS A N 1
ATOM 1861 C CA . CYS A 1 223 ? -14.912 6.696 -0.497 1.00 82.12 223 CYS A CA 1
ATOM 1862 C C . CYS A 1 223 ? -13.578 7.261 -0.982 1.00 82.12 223 CYS A C 1
ATOM 1864 O O . CYS A 1 223 ? -13.185 7.048 -2.128 1.00 82.12 223 CYS A O 1
ATOM 1866 N N . ARG A 1 224 ? -12.862 7.960 -0.102 1.00 84.94 224 ARG A N 1
ATOM 1867 C CA . ARG A 1 224 ? -11.487 8.381 -0.365 1.00 84.94 224 ARG A CA 1
ATOM 1868 C C . ARG A 1 224 ? -10.516 7.342 0.182 1.00 84.94 224 ARG A C 1
ATOM 1870 O O . ARG A 1 224 ? -10.635 6.910 1.330 1.00 84.94 224 ARG A O 1
ATOM 1877 N N . VAL A 1 225 ? -9.542 6.994 -0.646 1.00 89.50 225 VAL A N 1
ATOM 1878 C CA . VAL A 1 225 ? -8.384 6.181 -0.291 1.00 89.50 225 VAL A CA 1
ATOM 1879 C C . VAL A 1 225 ? -7.139 7.036 -0.495 1.00 89.50 225 VAL A C 1
ATOM 1881 O O . VAL A 1 225 ? -6.834 7.441 -1.617 1.00 89.50 225 VAL A O 1
ATOM 1884 N N . SER A 1 226 ? -6.445 7.340 0.596 1.00 90.75 226 SER A N 1
ATOM 1885 C CA . SER A 1 226 ? -5.196 8.104 0.593 1.00 90.75 226 SER A CA 1
ATOM 1886 C C . SER A 1 226 ? -4.010 7.147 0.558 1.00 90.75 226 SER A C 1
ATOM 1888 O O . SER A 1 226 ? -4.012 6.144 1.264 1.00 90.75 226 SER A O 1
ATOM 1890 N N . ILE A 1 227 ? -2.998 7.441 -0.250 1.00 92.94 227 ILE A N 1
ATOM 1891 C CA . ILE A 1 227 ? -1.832 6.585 -0.462 1.00 92.94 227 ILE A CA 1
ATOM 1892 C C . ILE A 1 227 ? -0.572 7.418 -0.260 1.00 92.94 227 ILE A C 1
ATOM 1894 O O . ILE A 1 227 ? -0.369 8.435 -0.931 1.00 92.94 227 ILE A O 1
ATOM 1898 N N . LEU A 1 228 ? 0.271 6.966 0.661 1.00 92.69 228 LEU A N 1
ATOM 1899 C CA . LEU A 1 228 ? 1.574 7.539 0.976 1.00 92.69 228 LEU A CA 1
ATOM 1900 C C . LEU A 1 228 ? 2.650 6.542 0.565 1.00 92.69 228 LEU A C 1
ATOM 1902 O O . LEU A 1 228 ? 2.549 5.359 0.889 1.00 92.69 228 LEU A O 1
ATOM 1906 N N . ILE A 1 229 ? 3.663 7.009 -0.160 1.00 93.25 229 ILE A N 1
ATOM 1907 C CA . ILE A 1 229 ? 4.716 6.156 -0.708 1.00 93.25 229 ILE A CA 1
ATOM 1908 C C . ILE A 1 229 ? 6.069 6.644 -0.201 1.00 93.25 229 ILE A C 1
ATOM 1910 O O . ILE A 1 229 ? 6.491 7.767 -0.487 1.00 93.25 229 ILE A O 1
ATOM 1914 N N . GLY A 1 230 ? 6.759 5.772 0.530 1.00 92.62 230 GLY A N 1
ATOM 1915 C CA . GLY A 1 230 ? 8.065 6.026 1.114 1.00 92.62 230 GLY A CA 1
ATOM 1916 C C . GLY A 1 230 ? 8.075 7.272 1.990 1.00 92.62 230 GLY A C 1
ATOM 1917 O O . GLY A 1 230 ? 7.381 7.331 3.000 1.00 92.62 230 GLY A O 1
ATOM 1918 N N . A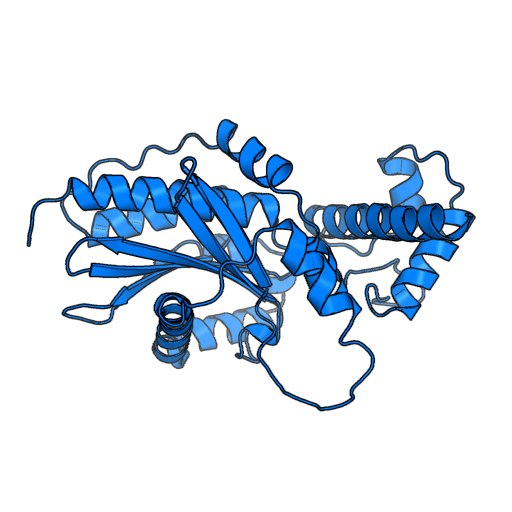SP A 1 231 ? 8.828 8.292 1.580 1.00 89.88 231 ASP A N 1
ATOM 1919 C CA . ASP A 1 231 ? 9.034 9.507 2.383 1.00 89.88 231 ASP A CA 1
ATOM 1920 C C . ASP A 1 231 ? 7.740 10.306 2.610 1.00 89.88 231 ASP A C 1
ATOM 1922 O O . ASP A 1 231 ? 7.658 11.068 3.569 1.00 89.88 231 ASP A O 1
ATOM 1926 N N . ASP A 1 232 ? 6.698 10.095 1.791 1.00 86.69 232 ASP A N 1
ATOM 1927 C CA . ASP A 1 232 ? 5.389 10.738 1.997 1.00 86.69 232 ASP A CA 1
ATOM 1928 C C . ASP A 1 232 ? 4.706 10.283 3.295 1.00 86.69 232 ASP A C 1
ATOM 1930 O O . ASP A 1 232 ? 3.759 10.925 3.745 1.00 86.69 232 ASP A O 1
ATOM 1934 N N . ILE A 1 233 ? 5.147 9.165 3.883 1.00 88.88 233 ILE A N 1
ATOM 1935 C CA . ILE A 1 233 ? 4.630 8.679 5.165 1.00 88.88 233 ILE A CA 1
ATOM 1936 C C . ILE A 1 233 ? 5.076 9.613 6.304 1.00 88.88 233 ILE A C 1
ATOM 1938 O O . ILE A 1 233 ? 4.348 9.764 7.280 1.00 88.88 233 ILE A O 1
ATOM 1942 N N . GLY A 1 234 ? 6.229 10.281 6.171 1.00 86.69 234 GLY A N 1
ATOM 1943 C CA . GLY A 1 234 ? 6.780 11.167 7.203 1.00 86.69 234 GLY A CA 1
ATOM 1944 C C . GLY A 1 234 ? 7.583 10.452 8.297 1.00 86.69 234 GLY A C 1
ATOM 1945 O O . GLY A 1 234 ? 7.921 11.068 9.302 1.00 86.69 234 GLY A O 1
ATOM 1946 N N . PHE A 1 235 ? 7.909 9.171 8.099 1.00 88.69 235 PHE A N 1
ATOM 1947 C CA . PHE A 1 235 ? 8.712 8.360 9.017 1.00 88.69 235 PHE A CA 1
ATOM 1948 C C . PHE A 1 235 ? 9.911 7.783 8.262 1.00 88.69 235 PHE A C 1
ATOM 1950 O O . PHE A 1 235 ? 9.743 6.935 7.383 1.00 88.69 235 PHE A O 1
ATOM 1957 N N . GLU A 1 236 ? 11.122 8.230 8.601 1.00 88.81 236 GLU A N 1
ATOM 1958 C CA . GLU A 1 236 ? 12.354 7.784 7.933 1.00 88.81 236 GLU A CA 1
ATOM 1959 C C . GLU A 1 236 ? 12.559 6.269 8.064 1.00 88.81 236 GLU A C 1
ATOM 1961 O O . GLU A 1 236 ? 12.968 5.607 7.107 1.00 88.81 236 GLU A O 1
ATOM 1966 N N . GLU A 1 237 ? 12.197 5.705 9.219 1.00 90.44 237 GLU A N 1
ATOM 1967 C CA . GLU A 1 237 ? 12.367 4.288 9.546 1.00 90.44 237 GLU A CA 1
ATOM 1968 C C . GLU A 1 237 ? 11.554 3.346 8.649 1.00 90.44 237 GLU A C 1
ATOM 1970 O O . GLU A 1 237 ? 11.937 2.194 8.451 1.00 90.44 237 GLU A O 1
ATOM 1975 N N . ILE A 1 238 ? 10.452 3.834 8.078 1.00 92.75 238 ILE A N 1
ATOM 1976 C CA . ILE A 1 238 ? 9.582 3.075 7.173 1.00 92.75 238 ILE A CA 1
ATOM 1977 C C . ILE A 1 238 ? 9.491 3.731 5.790 1.00 92.75 238 ILE A C 1
ATOM 1979 O O . ILE A 1 238 ? 8.516 3.544 5.066 1.00 92.75 238 ILE A O 1
ATOM 1983 N N . SER A 1 239 ? 10.538 4.452 5.378 1.00 90.75 239 SER A N 1
ATOM 1984 C CA . SER A 1 239 ? 10.651 5.077 4.048 1.00 90.75 239 SER A CA 1
ATOM 1985 C C . SER A 1 239 ? 10.711 4.083 2.872 1.00 90.75 239 SER A C 1
ATOM 1987 O O . SER A 1 239 ? 10.575 4.486 1.715 1.00 90.75 239 SER A O 1
ATOM 1989 N N . ASP A 1 240 ? 10.873 2.788 3.161 1.00 89.19 240 ASP A N 1
ATOM 1990 C CA . ASP A 1 240 ? 10.761 1.670 2.211 1.00 89.19 240 ASP A CA 1
ATOM 1991 C C . ASP A 1 240 ? 9.332 1.083 2.133 1.00 89.19 240 ASP A C 1
ATOM 1993 O O . ASP A 1 240 ? 9.072 0.123 1.396 1.00 89.19 240 ASP A O 1
ATOM 1997 N N . CYS A 1 241 ? 8.385 1.641 2.893 1.00 94.56 241 CYS A N 1
ATOM 1998 C CA . CYS A 1 241 ? 6.998 1.193 2.938 1.00 94.56 241 CYS A CA 1
ATOM 1999 C C . CYS A 1 241 ? 6.062 2.089 2.115 1.00 94.56 241 CYS A C 1
ATOM 2001 O O . CYS A 1 241 ? 6.406 3.168 1.633 1.00 94.56 241 CYS A O 1
ATOM 2003 N N . SER A 1 242 ? 4.832 1.628 1.940 1.00 96.31 242 SER A N 1
ATOM 2004 C CA . SER A 1 242 ? 3.688 2.443 1.546 1.00 96.31 242 SER A CA 1
ATOM 2005 C C . SER A 1 242 ? 2.555 2.254 2.542 1.00 96.31 242 SER A C 1
ATOM 2007 O O . SER A 1 242 ? 2.432 1.195 3.160 1.00 96.31 242 SER A O 1
ATOM 2009 N N . LEU A 1 243 ? 1.739 3.293 2.689 1.00 96.56 243 LEU A N 1
ATOM 2010 C CA . LEU A 1 243 ? 0.591 3.323 3.583 1.00 96.56 243 LEU A CA 1
ATOM 2011 C C . LEU A 1 243 ? -0.660 3.691 2.780 1.00 96.56 243 LEU A C 1
ATOM 2013 O O . LEU A 1 243 ? -0.716 4.759 2.172 1.00 96.56 243 LEU A O 1
ATOM 2017 N N . VAL A 1 244 ? -1.652 2.804 2.767 1.00 96.56 244 VAL A N 1
ATOM 2018 C CA . VAL A 1 244 ? -2.952 3.002 2.107 1.00 96.56 244 VAL A CA 1
ATOM 2019 C C . VAL A 1 244 ? -4.002 3.174 3.196 1.00 96.56 244 VAL A C 1
ATOM 2021 O O . VAL A 1 244 ? -4.139 2.302 4.043 1.00 96.56 244 VAL A O 1
ATOM 2024 N N . ILE A 1 245 ? -4.729 4.287 3.205 1.00 95.12 245 ILE A N 1
ATOM 2025 C CA . ILE A 1 245 ? -5.580 4.716 4.322 1.00 95.12 245 ILE A CA 1
ATOM 2026 C C . ILE A 1 245 ? -6.983 5.008 3.808 1.00 95.12 245 ILE A C 1
ATOM 2028 O O . ILE A 1 245 ? -7.151 5.679 2.789 1.00 95.12 245 ILE A O 1
ATOM 2032 N N . SER A 1 246 ? -8.000 4.573 4.543 1.00 92.56 246 SER A N 1
ATOM 2033 C CA . SER A 1 246 ? -9.382 4.956 4.295 1.00 92.56 246 SER A CA 1
ATOM 2034 C C . SER A 1 246 ? -10.141 5.174 5.598 1.00 92.56 246 SER A C 1
ATOM 2036 O O . SER A 1 246 ? -10.113 4.347 6.510 1.00 92.56 246 SER A O 1
ATOM 2038 N N . GLY A 1 247 ? -10.828 6.311 5.676 1.00 89.88 247 GLY A N 1
ATOM 2039 C CA . GLY A 1 247 ? -11.632 6.674 6.832 1.00 89.88 247 GLY A CA 1
ATOM 2040 C C . GLY A 1 247 ? -12.988 5.979 6.869 1.00 89.88 247 GLY A C 1
ATOM 2041 O O . GLY A 1 247 ? -13.615 5.725 5.837 1.00 89.88 247 GLY A O 1
ATOM 2042 N N . PHE A 1 248 ? -13.469 5.731 8.079 1.00 87.06 248 PHE A N 1
ATOM 2043 C CA . PHE A 1 248 ? -14.826 5.290 8.360 1.00 87.06 248 PHE A CA 1
ATOM 2044 C C . PHE A 1 248 ? -15.415 6.078 9.531 1.00 87.06 248 PHE A C 1
ATOM 2046 O O . PHE A 1 248 ? -14.705 6.642 10.371 1.00 87.06 248 PHE A O 1
ATOM 2053 N N . GLN A 1 249 ? -16.742 6.123 9.584 1.00 83.31 249 GLN A N 1
ATOM 2054 C CA . GLN A 1 249 ? -17.458 6.781 10.669 1.00 83.31 249 GLN A CA 1
ATOM 2055 C C . GLN A 1 249 ? -18.762 6.054 10.980 1.00 83.31 249 GLN A C 1
ATOM 2057 O O . GLN A 1 249 ? -19.525 5.697 10.081 1.00 83.31 249 GLN A O 1
ATOM 2062 N N . ARG A 1 250 ? -19.047 5.909 12.273 1.00 79.00 250 ARG A N 1
ATOM 2063 C CA . ARG A 1 250 ? -20.339 5.479 12.804 1.00 79.00 250 ARG A CA 1
ATOM 2064 C C . ARG A 1 250 ? -20.645 6.296 14.053 1.00 79.00 250 ARG A C 1
ATOM 2066 O O . ARG A 1 250 ? -19.910 6.173 15.017 1.00 79.00 250 ARG A O 1
ATOM 2073 N N . ASP A 1 251 ? -21.757 7.027 14.061 1.00 77.25 251 ASP A N 1
ATOM 2074 C CA . ASP A 1 251 ? -22.256 7.757 15.236 1.00 77.25 251 ASP A CA 1
ATOM 2075 C C . ASP A 1 251 ? -21.145 8.559 15.957 1.00 77.25 251 ASP A C 1
ATOM 2077 O O . ASP A 1 251 ? -20.644 9.549 15.415 1.00 77.25 251 ASP A O 1
ATOM 2081 N N . ASP A 1 252 ? -20.749 8.111 17.151 1.00 78.00 252 ASP A N 1
ATOM 2082 C CA . ASP A 1 252 ? -19.726 8.675 18.034 1.00 78.00 252 ASP A CA 1
ATOM 2083 C C . ASP A 1 252 ? -18.316 8.085 17.834 1.00 78.00 252 ASP A C 1
ATOM 2085 O O . ASP A 1 252 ? -17.348 8.574 18.417 1.00 78.00 252 ASP A O 1
ATOM 2089 N N . LEU A 1 253 ? -18.181 7.067 16.984 1.00 81.88 253 LEU A N 1
ATOM 2090 C CA . LEU A 1 253 ? -16.929 6.409 16.642 1.00 81.88 253 LEU A CA 1
ATOM 2091 C C . LEU A 1 253 ? -16.427 6.877 15.273 1.00 81.88 253 LEU A C 1
ATOM 2093 O O . LEU A 1 253 ? -17.067 6.686 14.232 1.00 81.88 253 LEU A O 1
ATOM 2097 N N . ARG A 1 254 ? -15.228 7.450 15.257 1.00 87.00 254 ARG A N 1
ATOM 2098 C CA . ARG A 1 254 ? -14.500 7.782 14.029 1.00 87.00 254 ARG A CA 1
ATOM 2099 C C . ARG A 1 254 ? -13.222 6.967 13.986 1.00 87.00 254 ARG A C 1
ATOM 2101 O O . ARG A 1 254 ? -12.634 6.676 15.022 1.00 87.00 254 ARG A O 1
ATOM 2108 N N . GLY A 1 255 ? -12.785 6.577 12.799 1.00 90.38 255 GLY A N 1
ATOM 2109 C CA . GLY A 1 255 ? -11.544 5.831 12.696 1.00 90.38 255 GLY A CA 1
ATOM 2110 C C . GLY A 1 255 ? -11.038 5.668 11.280 1.00 90.38 255 GLY A C 1
ATOM 2111 O O . GLY A 1 255 ? -11.770 5.856 10.314 1.00 90.38 255 GLY A O 1
ATOM 2112 N N . SER A 1 256 ? -9.764 5.316 11.181 1.00 92.38 256 SER A N 1
ATOM 2113 C CA . SER A 1 256 ? -9.058 5.016 9.939 1.00 92.38 256 SER A CA 1
ATOM 2114 C C . SER A 1 256 ? -8.756 3.534 9.884 1.00 92.38 256 SER A C 1
ATOM 2116 O O . SER A 1 256 ? -8.182 2.991 10.825 1.00 92.38 256 SER A O 1
ATOM 2118 N N . LEU A 1 257 ? -9.093 2.899 8.766 1.00 95.00 257 LEU A N 1
ATOM 2119 C CA . LEU A 1 257 ? -8.566 1.596 8.386 1.00 95.00 257 LEU A CA 1
ATOM 2120 C C . LEU A 1 257 ? -7.375 1.833 7.453 1.00 95.00 257 LEU A C 1
ATOM 2122 O O . LEU A 1 257 ? -7.463 2.662 6.545 1.00 95.00 257 LEU A O 1
ATOM 2126 N N . ALA A 1 258 ? -6.262 1.136 7.661 1.00 97.38 258 ALA A N 1
ATOM 2127 C CA . ALA A 1 258 ? -5.076 1.315 6.836 1.00 97.38 258 ALA A CA 1
ATOM 2128 C C . ALA A 1 258 ? -4.304 0.016 6.589 1.00 97.38 258 ALA A C 1
ATOM 2130 O O . ALA A 1 258 ? -4.383 -0.939 7.360 1.00 97.38 258 ALA A O 1
ATOM 2131 N N . LEU A 1 259 ? -3.538 0.009 5.502 1.00 98.06 259 LEU A N 1
ATOM 2132 C CA . LEU A 1 259 ? -2.600 -1.036 5.119 1.00 98.06 259 LEU A CA 1
ATOM 2133 C C . LEU A 1 259 ? -1.191 -0.462 5.064 1.00 98.06 259 LEU A C 1
ATOM 2135 O O . LEU A 1 259 ? -0.947 0.473 4.305 1.00 98.06 259 LEU A O 1
ATOM 2139 N N . LEU A 1 260 ? -0.272 -1.055 5.818 1.00 97.56 260 LEU A N 1
ATOM 2140 C CA . LEU A 1 260 ? 1.159 -0.775 5.769 1.00 97.56 260 LEU A CA 1
ATOM 2141 C C . LEU A 1 260 ? 1.882 -1.978 5.158 1.00 97.56 260 LEU A C 1
ATOM 2143 O O . LEU A 1 260 ? 1.745 -3.107 5.630 1.00 97.56 260 LEU A O 1
ATOM 2147 N N . GLY A 1 261 ? 2.675 -1.748 4.120 1.00 96.00 261 GLY A N 1
ATOM 2148 C CA . GLY A 1 261 ? 3.448 -2.807 3.471 1.00 96.00 261 GLY A CA 1
ATOM 2149 C C . GLY A 1 261 ? 4.620 -2.266 2.665 1.00 96.00 261 GLY A C 1
ATOM 2150 O O . GLY A 1 261 ? 4.835 -1.054 2.664 1.00 96.00 261 GLY A O 1
ATOM 2151 N N . PRO A 1 262 ? 5.393 -3.129 1.983 1.00 95.25 262 PRO A N 1
ATOM 2152 C CA . PRO A 1 262 ? 6.512 -2.675 1.163 1.00 95.25 262 PRO A CA 1
ATOM 2153 C C . PRO A 1 262 ? 6.026 -1.732 0.057 1.00 95.25 262 PRO A C 1
ATOM 2155 O O . PRO A 1 262 ? 4.895 -1.841 -0.416 1.00 95.25 262 PRO A O 1
ATOM 2158 N N . MET A 1 263 ? 6.899 -0.847 -0.425 1.00 94.19 263 MET A N 1
ATOM 2159 C CA . MET A 1 263 ? 6.591 -0.001 -1.587 1.00 94.19 263 MET A CA 1
ATOM 2160 C C . MET A 1 263 ? 6.170 -0.789 -2.836 1.00 94.19 263 MET A C 1
ATOM 2162 O O . MET A 1 263 ? 5.439 -0.273 -3.668 1.00 94.19 263 MET A O 1
ATOM 2166 N N . ARG A 1 264 ? 6.605 -2.043 -2.982 1.00 94.12 264 ARG A N 1
ATOM 2167 C CA . ARG A 1 264 ? 6.170 -2.920 -4.078 1.00 94.12 264 ARG A CA 1
ATOM 2168 C C . ARG A 1 264 ? 4.916 -3.739 -3.752 1.00 94.12 264 ARG A C 1
ATOM 2170 O O . ARG A 1 264 ? 4.739 -4.813 -4.317 1.00 94.12 264 ARG A O 1
ATOM 2177 N N . MET A 1 265 ? 4.081 -3.295 -2.814 1.00 94.88 265 MET A N 1
ATOM 2178 C CA . MET A 1 265 ? 2.796 -3.948 -2.554 1.00 94.88 265 MET A CA 1
ATOM 2179 C C . MET A 1 265 ? 1.930 -3.982 -3.820 1.00 94.88 265 MET A C 1
ATOM 2181 O O . MET A 1 265 ? 2.027 -3.114 -4.689 1.00 94.88 265 MET A O 1
ATOM 2185 N N . ASP A 1 266 ? 1.040 -4.964 -3.906 1.00 94.62 266 ASP A N 1
ATOM 2186 C CA . ASP A 1 266 ? 0.003 -4.985 -4.933 1.00 94.62 266 ASP A CA 1
ATOM 2187 C C . ASP A 1 266 ? -1.035 -3.896 -4.625 1.00 94.62 266 ASP A C 1
ATOM 2189 O O . ASP A 1 266 ? -1.960 -4.096 -3.836 1.00 94.62 266 ASP A O 1
ATOM 2193 N N . TYR A 1 267 ? -0.845 -2.711 -5.210 1.00 95.00 267 TYR A N 1
ATOM 2194 C CA . TYR A 1 267 ? -1.694 -1.552 -4.938 1.00 95.00 267 TYR A CA 1
ATOM 2195 C C . TYR A 1 267 ? -3.145 -1.770 -5.358 1.00 95.00 267 TYR A C 1
ATOM 2197 O O . TYR A 1 267 ? -4.036 -1.345 -4.627 1.00 95.00 267 TYR A O 1
ATOM 2205 N N . ILE A 1 268 ? -3.403 -2.446 -6.485 1.00 93.12 268 ILE A N 1
ATOM 2206 C CA . ILE A 1 268 ? -4.774 -2.725 -6.932 1.00 93.12 268 ILE A CA 1
ATOM 2207 C C . ILE A 1 268 ? -5.461 -3.569 -5.864 1.00 93.12 268 ILE A C 1
ATOM 2209 O O . ILE A 1 268 ? -6.511 -3.177 -5.353 1.00 93.12 268 ILE A O 1
ATOM 2213 N N . LYS A 1 269 ? -4.828 -4.661 -5.433 1.00 93.25 269 LYS A N 1
ATOM 2214 C CA . LYS A 1 269 ? -5.377 -5.527 -4.390 1.00 93.25 269 LYS A CA 1
ATOM 2215 C C . LYS A 1 269 ? -5.495 -4.831 -3.035 1.00 93.25 269 LYS A C 1
ATOM 2217 O O . LYS A 1 269 ? -6.497 -5.011 -2.342 1.00 93.25 269 LYS A O 1
ATOM 2222 N N . ALA A 1 270 ? -4.509 -4.027 -2.645 1.00 94.69 270 ALA A N 1
ATOM 2223 C CA . ALA A 1 270 ? -4.507 -3.290 -1.382 1.00 94.69 270 ALA A CA 1
ATOM 2224 C C . ALA A 1 270 ? -5.647 -2.263 -1.327 1.00 94.69 270 ALA A C 1
ATOM 2226 O O . ALA A 1 270 ? -6.440 -2.278 -0.389 1.00 94.69 270 ALA A O 1
ATOM 2227 N N . ILE A 1 271 ? -5.776 -1.419 -2.354 1.00 93.81 271 ILE A N 1
ATOM 2228 C CA . ILE A 1 271 ? -6.834 -0.405 -2.449 1.00 93.81 271 ILE A CA 1
ATOM 2229 C C . ILE A 1 271 ? -8.210 -1.075 -2.466 1.00 93.81 271 ILE A C 1
ATOM 2231 O O . ILE A 1 271 ? -9.094 -0.676 -1.708 1.00 93.81 271 ILE A O 1
ATOM 2235 N N . SER A 1 272 ? -8.374 -2.114 -3.287 1.00 91.75 272 SER A N 1
ATOM 2236 C CA . SER A 1 272 ? -9.641 -2.836 -3.442 1.00 91.75 272 SER A CA 1
ATOM 2237 C C . SER A 1 272 ? -10.056 -3.505 -2.134 1.00 91.75 272 SER A C 1
ATOM 2239 O O . SER A 1 272 ? -11.137 -3.247 -1.612 1.00 91.75 272 SER A O 1
ATOM 2241 N N . SER A 1 273 ? -9.172 -4.315 -1.542 1.00 92.62 273 SER A N 1
ATOM 2242 C CA . SER A 1 273 ? -9.462 -5.008 -0.281 1.00 92.62 273 SER A CA 1
ATOM 2243 C C . SER A 1 273 ? -9.749 -4.037 0.861 1.00 92.62 273 SER A C 1
ATOM 2245 O O . SER A 1 273 ? -10.715 -4.249 1.592 1.00 92.62 273 SER A O 1
ATOM 2247 N N . LEU A 1 274 ? -8.991 -2.942 0.981 1.00 93.88 274 LEU A N 1
ATOM 2248 C CA . LEU A 1 274 ? -9.257 -1.902 1.970 1.00 93.88 274 LEU A CA 1
ATOM 2249 C C . LEU A 1 274 ? -10.645 -1.291 1.768 1.00 93.88 274 LEU A C 1
ATOM 2251 O O . LEU A 1 274 ? -11.406 -1.183 2.726 1.00 93.88 274 LEU A O 1
ATOM 2255 N N . PHE A 1 275 ? -10.986 -0.922 0.534 1.00 90.38 275 PHE A N 1
ATOM 2256 C CA . PHE A 1 275 ? -12.269 -0.315 0.194 1.00 90.38 275 PHE A CA 1
ATOM 2257 C C . PHE A 1 275 ? -13.457 -1.224 0.558 1.00 90.38 275 PHE A C 1
ATOM 2259 O O . PHE A 1 275 ? -14.380 -0.778 1.249 1.00 90.38 275 PHE A O 1
ATOM 2266 N N . PHE A 1 276 ? -13.404 -2.508 0.189 1.00 87.56 276 PHE A N 1
ATOM 2267 C CA . PHE A 1 276 ? -14.489 -3.459 0.460 1.00 87.56 276 PHE A CA 1
ATOM 2268 C C . PHE A 1 276 ? -14.583 -3.860 1.929 1.00 87.56 276 PHE A C 1
ATOM 2270 O O . PHE A 1 276 ? -15.675 -3.862 2.503 1.00 87.56 276 PHE A O 1
ATOM 2277 N N . VAL A 1 277 ? -13.452 -4.163 2.573 1.00 90.75 277 VAL A N 1
ATOM 2278 C CA . VAL A 1 277 ? -13.437 -4.515 4.000 1.00 90.75 277 VAL A CA 1
ATOM 2279 C C . VAL A 1 277 ? -13.938 -3.343 4.840 1.00 90.75 277 VAL A C 1
ATOM 2281 O O . VAL A 1 277 ? -14.731 -3.551 5.755 1.00 90.75 277 VAL A O 1
ATOM 2284 N N . ARG A 1 278 ? -13.556 -2.108 4.501 1.00 90.88 278 ARG A N 1
ATOM 2285 C CA . ARG A 1 278 ? -14.052 -0.890 5.155 1.00 90.88 278 ARG A CA 1
ATOM 2286 C C . ARG A 1 278 ? -15.575 -0.770 5.059 1.00 90.88 278 ARG A C 1
ATOM 2288 O O . ARG A 1 278 ? -16.215 -0.474 6.063 1.00 90.88 278 ARG A O 1
ATOM 2295 N N . GLN A 1 279 ? -16.170 -1.036 3.893 1.00 86.62 279 GLN A N 1
ATOM 2296 C CA . GLN A 1 279 ? -17.630 -1.019 3.749 1.00 86.62 279 GLN A CA 1
ATOM 2297 C C . GLN A 1 279 ? -18.300 -2.078 4.639 1.00 86.62 279 GLN A C 1
ATOM 2299 O O . GLN A 1 279 ? -19.253 -1.775 5.356 1.00 86.62 279 GLN A O 1
ATOM 2304 N N . ARG A 1 280 ? -17.777 -3.310 4.650 1.00 87.00 280 ARG A N 1
ATOM 2305 C CA . ARG A 1 280 ? -18.315 -4.393 5.492 1.00 87.00 280 ARG A CA 1
ATOM 2306 C C . ARG A 1 280 ? -18.129 -4.124 6.982 1.00 87.00 280 ARG A C 1
ATOM 2308 O O . ARG A 1 280 ? -19.005 -4.473 7.776 1.00 87.00 280 ARG A O 1
ATOM 2315 N N . LEU A 1 281 ? -17.032 -3.474 7.361 1.00 88.19 281 LEU A N 1
ATOM 2316 C CA . LEU A 1 281 ? -16.805 -2.992 8.717 1.00 88.19 281 LEU A CA 1
ATOM 2317 C C . LEU A 1 281 ? -17.878 -1.972 9.110 1.00 88.19 281 LEU A C 1
ATOM 2319 O O . LEU A 1 281 ? -18.479 -2.128 10.164 1.00 88.19 281 LEU A O 1
ATOM 2323 N N . GLU A 1 282 ? -18.171 -0.970 8.276 1.00 86.50 282 GLU A N 1
ATOM 2324 C CA . GLU A 1 282 ? -19.218 0.024 8.567 1.00 86.50 282 GLU A CA 1
ATOM 2325 C C . GLU A 1 282 ? -20.609 -0.606 8.698 1.00 86.50 282 GLU A C 1
ATOM 2327 O O . GLU A 1 282 ? -21.359 -0.267 9.614 1.00 86.50 282 GLU A O 1
ATOM 2332 N N . GLU A 1 283 ? -20.951 -1.553 7.823 1.00 84.88 283 GLU A N 1
ATOM 2333 C CA . GLU A 1 283 ? -22.206 -2.309 7.906 1.00 84.88 283 GLU A CA 1
ATOM 2334 C C . GLU A 1 283 ? -22.298 -3.125 9.202 1.00 84.88 283 GLU A C 1
ATOM 2336 O O . GLU A 1 283 ? -23.341 -3.133 9.858 1.00 84.88 283 GLU A O 1
ATOM 2341 N N . SER A 1 284 ? -21.204 -3.783 9.594 1.00 85.12 284 SER A N 1
ATOM 2342 C CA . SER A 1 284 ? -21.131 -4.581 10.824 1.00 85.12 284 SER A CA 1
ATOM 2343 C C . SER A 1 284 ? -21.186 -3.696 12.065 1.00 85.12 284 SER A C 1
ATOM 2345 O O . SER A 1 284 ? -21.940 -3.975 12.994 1.00 85.12 284 SER A O 1
ATOM 2347 N N . LEU A 1 285 ? -20.466 -2.571 12.046 1.00 84.31 285 LEU A N 1
ATOM 2348 C CA . LEU A 1 285 ? -20.496 -1.572 13.102 1.00 84.31 285 LEU A CA 1
ATOM 2349 C C . LEU A 1 285 ? -21.922 -1.052 13.301 1.00 84.31 285 LEU A C 1
ATOM 2351 O O . LEU A 1 285 ? -22.352 -0.972 14.441 1.00 84.31 285 LEU A O 1
ATOM 2355 N N . ARG A 1 286 ? -22.697 -0.757 12.248 1.00 81.06 286 ARG A N 1
ATOM 2356 C CA . ARG A 1 286 ? -24.103 -0.314 12.395 1.00 81.06 286 ARG A CA 1
ATOM 2357 C C . ARG A 1 286 ? -25.008 -1.343 13.086 1.00 81.06 286 ARG A C 1
ATOM 2359 O O . ARG A 1 286 ? -26.040 -0.962 13.628 1.00 81.06 286 ARG A O 1
ATOM 2366 N N . ARG A 1 287 ? -24.648 -2.632 13.049 1.00 76.25 287 ARG A N 1
ATOM 2367 C CA . ARG A 1 287 ? -25.415 -3.734 13.657 1.00 76.25 287 ARG A CA 1
ATOM 2368 C C . ARG A 1 287 ? -24.992 -4.048 15.095 1.00 76.25 287 ARG A C 1
ATOM 2370 O O . ARG A 1 287 ? -25.776 -4.655 15.817 1.00 76.25 287 ARG A O 1
ATOM 2377 N N . CYS A 1 288 ? -23.794 -3.647 15.523 1.00 69.25 288 CYS A N 1
ATOM 2378 C CA . CYS A 1 288 ? -23.371 -3.769 16.918 1.00 69.25 288 CYS A CA 1
ATOM 2379 C C . CYS A 1 288 ? -24.152 -2.770 17.788 1.00 69.25 288 CYS A C 1
ATOM 2381 O O . CYS A 1 288 ? -24.087 -1.560 17.553 1.00 69.25 288 CYS A O 1
ATOM 2383 N N . SER A 1 289 ? -24.875 -3.267 18.797 1.00 51.28 289 SER A N 1
ATOM 2384 C CA . SER A 1 289 ? -25.633 -2.453 19.757 1.00 51.28 289 SER A CA 1
ATOM 2385 C C . SER A 1 289 ? -24.773 -1.349 20.386 1.00 51.28 289 SER A C 1
ATOM 2387 O O . SER A 1 289 ? -23.556 -1.493 20.511 1.00 51.28 289 SER A O 1
ATOM 2389 N N . ARG A 1 290 ? -25.411 -0.223 20.741 1.00 54.09 290 ARG A N 1
ATOM 2390 C CA . ARG A 1 290 ? -24.790 0.864 21.518 1.00 54.09 290 ARG A CA 1
ATOM 2391 C C . ARG A 1 290 ? -24.099 0.279 22.759 1.00 54.09 290 ARG A C 1
ATOM 2393 O O . ARG A 1 290 ? -24.689 -0.581 23.410 1.00 54.09 290 ARG A O 1
ATOM 2400 N N . ILE A 1 291 ? -22.871 0.731 23.024 1.00 49.19 291 ILE A N 1
ATOM 2401 C CA . ILE A 1 291 ? -22.218 0.573 24.333 1.00 49.19 291 ILE A CA 1
ATOM 2402 C C . ILE A 1 291 ? -22.983 1.429 25.343 1.00 49.19 291 ILE A C 1
ATOM 2404 O O . ILE A 1 291 ? -23.398 2.545 24.947 1.00 49.19 291 ILE A O 1
#

Sequence (291 aa):
MRYLDSKKREEEMLNLVVESYIKESKPISSCYLCEKFNLSFSTATIRNILESLEKKGLLSHIHISSGRVPTKKGFRYYVAHLKEEEILKEELNIKIEIGMGENIEELFYRTLDVLAQISKCISLVAISGWKKKMFLRGMRFILEQPEFENINRLRSLFYTLEVKIDDLQELLFNYLDKKWDWEEKVSFASWKNKRLQRQKEDKEDKETSSLVISLPLSKREFCRVSILIGDDIGFEEISDCSLVISGFQRDDLRGSLALLGPMRMDYIKAISSLFFVRQRLEESLRRCSRI

Secondary structure (DSSP, 8-state):
--HHHHHHHHHHHHHHHHHHHHHH-SPBPHHHHHHHHT-SS-HHHHHHHHHHHHHTTSEE-SSTTS-BEE-HHHHHHHHHT--HHHHHHHGGG-----PPPSSHHHHHHHHHHHHHHHH-SEEEEEEESSS-EEEEE-HHHHHTSGGGGSHHHHHHHHHHHHHSHHHHHHHHHHHHHTTS-------HHHHHHHHHH-TT----------EEEEEEEETTEEEEEEEEEGGGGS-GGGTTEEEEEEEEEETTEEEEEEEEEETTS-HHHHHHHHHHHHHHHHHHHHHSPP-